Protein AF-A0A835H4R5-F1 (afdb_monomer_lite)

pLDDT: mean 79.05, std 13.82, range [34.12, 93.88]

Secondary structure (DSSP, 8-state):
-HHHHHHHHHTT-HHHHHHHHHHTTHHHHGGGS-HHHHHHHHHHHHHHHHHHHHTT-HHHHHHHHHHHHTTS-HHHHTTSS--GGGSSS--HHHHHHHHHTPPPGGG---HHHHHHHHHHHHHHHHHHHHHHHHH-TTPPPS-HHHHHHHHHHHH-SS-PPP-SHHHHHHHHHHHHHTT-HHHHHHHHHT-GGGGG-TTHHHHHHHHHHHHHHHHHHS-----

Structure (mmCIF, N/CA/C/O backbone):
data_AF-A0A835H4R5-F1
#
_entry.id   AF-A0A835H4R5-F1
#
loop_
_atom_site.group_PDB
_atom_site.id
_atom_site.type_symbol
_atom_site.label_atom_id
_atom_site.label_alt_id
_atom_site.label_comp_id
_atom_site.label_asym_id
_atom_site.label_entity_id
_atom_site.label_seq_id
_atom_site.pdbx_PDB_ins_code
_atom_site.Cartn_x
_atom_site.Cartn_y
_atom_site.Cartn_z
_atom_site.occupancy
_atom_site.B_iso_or_equiv
_atom_site.auth_seq_id
_atom_site.auth_comp_id
_atom_site.auth_asym_id
_atom_site.auth_atom_id
_atom_site.pdbx_PDB_model_num
ATOM 1 N N . MET A 1 1 ? 8.041 -7.991 -20.155 1.00 85.38 1 MET A N 1
ATOM 2 C CA . MET A 1 1 ? 7.308 -8.542 -18.995 1.00 85.38 1 MET A CA 1
ATOM 3 C C . MET A 1 1 ? 6.859 -7.449 -18.028 1.00 85.38 1 MET A C 1
ATOM 5 O O . MET A 1 1 ? 5.664 -7.234 -17.935 1.00 85.38 1 MET A O 1
ATOM 9 N N . LEU A 1 2 ? 7.766 -6.695 -17.386 1.00 87.69 2 LEU A N 1
ATOM 10 C CA . LEU A 1 2 ? 7.388 -5.637 -16.425 1.00 87.69 2 LEU A CA 1
ATOM 11 C C . LEU A 1 2 ? 6.418 -4.582 -16.984 1.00 87.69 2 LEU A C 1
ATOM 13 O O . LEU A 1 2 ? 5.461 -4.227 -16.311 1.00 87.69 2 LEU A O 1
ATOM 17 N N . PHE A 1 3 ? 6.594 -4.151 -18.237 1.00 89.38 3 PHE A N 1
ATOM 18 C CA . PHE A 1 3 ? 5.639 -3.249 -18.895 1.00 89.38 3 PHE A CA 1
ATOM 19 C C . PHE A 1 3 ? 4.228 -3.839 -19.032 1.00 89.38 3 PHE A C 1
ATOM 21 O O . PHE A 1 3 ? 3.256 -3.109 -18.884 1.00 89.38 3 PHE A O 1
ATOM 28 N N 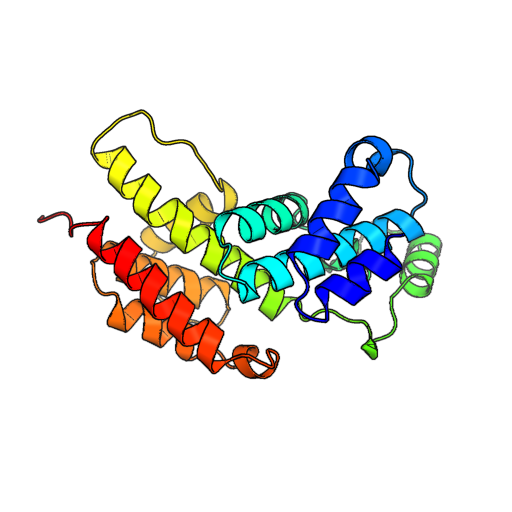. ALA A 1 4 ? 4.112 -5.147 -19.285 1.00 91.00 4 ALA A N 1
ATOM 29 C CA . ALA A 1 4 ? 2.814 -5.814 -19.374 1.00 91.00 4 ALA A CA 1
ATOM 30 C C . ALA A 1 4 ? 2.138 -5.853 -17.998 1.00 91.00 4 ALA A C 1
ATOM 32 O O . ALA A 1 4 ? 0.984 -5.464 -17.880 1.00 91.00 4 ALA A O 1
ATOM 33 N N . ILE A 1 5 ? 2.885 -6.214 -16.946 1.00 92.88 5 ILE A N 1
ATOM 34 C CA . ILE A 1 5 ? 2.388 -6.189 -15.560 1.00 92.88 5 ILE A CA 1
ATOM 35 C C . ILE A 1 5 ? 1.931 -4.773 -15.182 1.00 92.88 5 ILE A C 1
ATOM 37 O O . ILE A 1 5 ? 0.845 -4.597 -14.643 1.00 92.88 5 ILE A O 1
ATOM 41 N N . TYR A 1 6 ? 2.728 -3.753 -15.511 1.00 91.81 6 TYR A N 1
ATOM 42 C CA . TYR A 1 6 ? 2.384 -2.355 -15.253 1.00 91.81 6 TYR A CA 1
ATOM 43 C C . TYR A 1 6 ? 1.092 -1.934 -15.967 1.00 91.81 6 TYR A C 1
ATOM 45 O O . TYR A 1 6 ? 0.241 -1.284 -15.366 1.00 91.81 6 TYR A O 1
ATOM 53 N N . HIS A 1 7 ? 0.926 -2.332 -17.229 1.00 93.06 7 HIS A N 1
ATOM 54 C CA . HIS A 1 7 ? -0.270 -2.044 -18.015 1.00 93.06 7 HIS A CA 1
ATOM 55 C C . HIS A 1 7 ? -1.521 -2.719 -17.435 1.00 93.06 7 HIS A C 1
ATOM 57 O O . HIS A 1 7 ? -2.526 -2.048 -17.210 1.00 93.06 7 HIS A O 1
ATOM 63 N N . HIS A 1 8 ? -1.450 -4.014 -17.115 1.00 93.44 8 HIS A N 1
ATOM 64 C CA . HIS A 1 8 ? -2.558 -4.727 -16.472 1.00 93.44 8 HIS A CA 1
ATOM 65 C C . HIS A 1 8 ? -2.913 -4.112 -15.101 1.00 93.44 8 HIS A C 1
ATOM 67 O O . HIS A 1 8 ? -4.089 -3.953 -14.784 1.00 93.44 8 HIS A O 1
ATOM 73 N N . ALA A 1 9 ? -1.920 -3.648 -14.331 1.00 92.00 9 ALA A N 1
ATOM 74 C CA . ALA A 1 9 ? -2.140 -2.989 -13.041 1.00 92.00 9 ALA A CA 1
ATOM 75 C C . ALA A 1 9 ? -2.731 -1.565 -13.156 1.00 92.00 9 ALA A C 1
ATOM 77 O O . ALA A 1 9 ? -3.274 -1.032 -12.183 1.00 92.00 9 ALA A O 1
ATOM 78 N N . ILE A 1 10 ? -2.611 -0.907 -14.313 1.00 90.69 10 ILE A N 1
ATOM 79 C CA . ILE A 1 10 ? -3.315 0.356 -14.593 1.00 90.69 10 ILE A CA 1
ATOM 80 C C . ILE A 1 10 ? -4.785 0.093 -14.915 1.00 90.69 10 ILE A C 1
ATOM 82 O O . ILE A 1 10 ? -5.637 0.843 -14.450 1.00 90.69 10 ILE A O 1
ATOM 86 N N . ASN A 1 11 ? -5.076 -0.982 -15.644 1.00 91.38 11 ASN A N 1
ATOM 87 C CA . ASN A 1 11 ? -6.428 -1.332 -16.090 1.00 91.38 11 ASN A CA 1
ATOM 88 C C . ASN A 1 11 ? -7.260 -2.080 -15.033 1.00 91.38 11 ASN A C 1
ATOM 90 O O . ASN A 1 11 ? -8.260 -2.700 -15.373 1.00 91.38 11 ASN A O 1
ATOM 94 N N . ASP A 1 12 ? -6.850 -2.043 -13.763 1.00 90.06 12 ASP A N 1
ATOM 95 C CA . ASP A 1 12 ? -7.520 -2.720 -12.642 1.00 90.06 12 ASP A CA 1
ATOM 96 C C . ASP A 1 12 ? -7.568 -4.258 -12.731 1.00 90.06 12 ASP A C 1
ATOM 98 O O . ASP A 1 12 ? -8.278 -4.920 -11.974 1.00 90.06 12 ASP A O 1
ATOM 102 N N . GLU A 1 13 ? -6.731 -4.862 -13.577 1.00 92.56 13 GLU A N 1
ATOM 103 C CA . GLU A 1 13 ? -6.604 -6.315 -13.717 1.00 92.56 13 GLU A CA 1
ATOM 104 C C . GLU A 1 13 ? -5.567 -6.869 -12.725 1.00 92.56 13 GLU A C 1
ATOM 106 O O . GLU A 1 13 ? -4.474 -7.326 -13.088 1.00 92.56 13 GLU A O 1
ATOM 111 N N . PHE A 1 14 ? -5.910 -6.819 -11.433 1.00 92.81 14 PHE A N 1
ATOM 112 C CA . PHE A 1 14 ? -4.999 -7.218 -10.357 1.00 92.81 14 PHE A CA 1
ATOM 113 C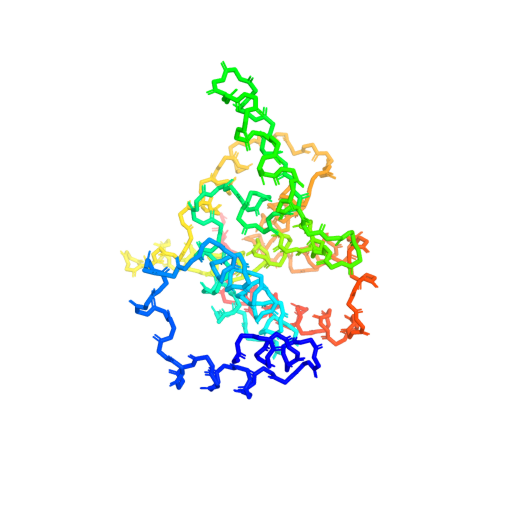 C . PHE A 1 14 ? -4.566 -8.689 -10.458 1.00 92.81 14 PHE A C 1
ATOM 115 O O . PHE A 1 14 ? -3.372 -8.978 -10.403 1.00 92.81 14 PHE A O 1
ATOM 122 N N . SER A 1 15 ? -5.512 -9.617 -10.642 1.00 93.56 15 SER A N 1
ATOM 123 C CA . SER A 1 15 ? -5.225 -11.060 -10.664 1.00 93.56 15 SER A CA 1
ATOM 124 C C . SER A 1 15 ? -4.238 -11.429 -11.771 1.00 93.56 15 SER A C 1
ATOM 126 O O . SER A 1 15 ? -3.244 -12.097 -11.508 1.00 93.56 15 SER A O 1
ATOM 128 N N . VAL A 1 16 ? -4.454 -10.908 -12.983 1.00 93.50 16 VAL A N 1
ATOM 129 C CA . VAL A 1 16 ? -3.563 -11.127 -14.133 1.00 93.50 16 VAL A CA 1
ATOM 130 C C . VAL A 1 16 ? -2.170 -10.570 -13.847 1.00 93.50 16 VAL A C 1
ATOM 132 O O . VAL A 1 16 ? -1.168 -11.254 -14.045 1.00 93.50 16 VAL A O 1
ATOM 135 N N . SER A 1 17 ? -2.099 -9.343 -13.327 1.00 92.69 17 SER A N 1
ATOM 136 C CA . SER A 1 17 ? -0.829 -8.693 -12.989 1.00 92.69 17 SER A CA 1
ATOM 137 C C . SER A 1 17 ? -0.038 -9.476 -11.941 1.00 92.69 17 SER A C 1
ATOM 139 O O . SER A 1 17 ? 1.171 -9.669 -12.089 1.00 92.69 17 SER A O 1
ATOM 141 N N . ARG A 1 18 ? -0.720 -9.951 -10.892 1.00 92.62 18 ARG A N 1
ATOM 142 C CA . ARG A 1 18 ? -0.130 -10.745 -9.811 1.00 92.62 18 ARG A CA 1
ATOM 143 C C . ARG A 1 18 ? 0.392 -12.079 -10.329 1.00 92.62 18 ARG A C 1
ATOM 145 O O . ARG A 1 18 ? 1.525 -12.444 -10.026 1.00 92.62 18 ARG A O 1
ATOM 152 N N . ASP A 1 19 ? -0.403 -12.787 -11.120 1.00 93.00 19 ASP A N 1
ATOM 153 C CA . ASP A 1 19 ? -0.035 -14.109 -11.616 1.00 93.00 19 ASP A CA 1
ATOM 154 C C . ASP A 1 19 ? 1.164 -14.007 -12.577 1.00 93.00 19 ASP A C 1
ATOM 156 O O . ASP A 1 19 ? 2.124 -14.769 -12.454 1.00 93.00 19 ASP A O 1
ATOM 160 N N . LEU A 1 20 ? 1.193 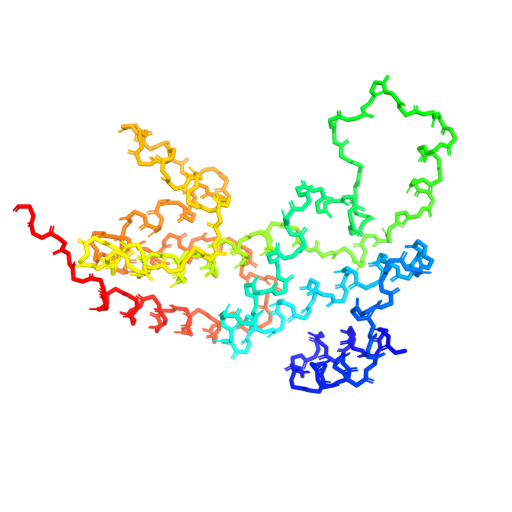-12.987 -13.444 1.00 92.00 20 LEU A N 1
ATOM 161 C CA . LEU A 1 20 ? 2.353 -12.678 -14.288 1.00 92.00 20 LEU A CA 1
ATOM 162 C C . LEU A 1 20 ? 3.608 -12.342 -13.468 1.00 92.00 20 LEU A C 1
ATOM 164 O O . LEU A 1 20 ? 4.708 -12.773 -13.825 1.00 92.00 20 LEU A O 1
ATOM 168 N N . LEU A 1 21 ? 3.467 -11.586 -12.373 1.00 89.31 21 LEU A N 1
ATOM 169 C CA . LEU A 1 21 ? 4.585 -11.286 -11.478 1.00 89.31 21 LEU A CA 1
ATOM 170 C C . LEU A 1 21 ? 5.137 -12.569 -10.840 1.00 89.31 21 LEU A C 1
ATOM 172 O O . LEU A 1 21 ? 6.349 -12.784 -10.875 1.00 89.31 21 LEU A O 1
ATOM 176 N N . LEU A 1 22 ? 4.267 -13.442 -10.328 1.00 89.38 22 LEU A N 1
ATOM 177 C CA . LEU A 1 22 ? 4.660 -14.707 -9.701 1.00 89.38 22 LEU A CA 1
ATOM 178 C C . LEU A 1 22 ? 5.336 -15.660 -10.696 1.00 89.38 22 LEU A C 1
ATOM 180 O O . LEU A 1 22 ? 6.405 -16.190 -10.401 1.00 89.38 22 LEU A O 1
ATOM 184 N N . MET A 1 23 ? 4.781 -15.812 -11.902 1.00 88.62 23 MET A N 1
ATOM 185 C CA . MET A 1 23 ? 5.360 -16.653 -12.962 1.00 88.62 23 MET A CA 1
ATOM 186 C C . MET A 1 23 ? 6.736 -16.168 -13.430 1.00 88.62 23 MET A C 1
ATOM 188 O O . MET A 1 23 ? 7.548 -16.947 -13.925 1.00 88.62 23 MET A O 1
ATOM 192 N N . SER A 1 24 ? 7.010 -14.869 -13.305 1.00 85.31 24 SER A N 1
ATOM 193 C CA . SER A 1 24 ? 8.253 -14.276 -13.799 1.00 85.31 24 SER A CA 1
ATOM 194 C C . SER A 1 24 ? 9.474 -14.536 -12.905 1.00 85.31 24 SER A C 1
ATOM 196 O O . SER A 1 24 ? 10.603 -14.338 -13.364 1.00 85.31 24 SER A O 1
ATOM 198 N N . HIS A 1 25 ? 9.271 -14.961 -11.648 1.00 83.38 25 HIS A N 1
ATOM 199 C CA . HIS A 1 25 ? 10.326 -15.134 -10.635 1.00 83.38 25 HIS A CA 1
ATOM 200 C C . HIS A 1 25 ? 11.265 -13.918 -10.525 1.00 83.38 25 HIS A C 1
ATOM 202 O O . HIS A 1 25 ? 12.469 -14.044 -10.288 1.00 83.38 25 HIS A O 1
ATOM 208 N N . LEU A 1 26 ? 10.730 -12.713 -10.757 1.00 78.50 26 LEU A N 1
ATOM 209 C CA . LEU A 1 26 ? 11.540 -11.496 -10.781 1.00 78.50 26 LEU A CA 1
ATOM 210 C C . LEU A 1 26 ? 12.003 -11.082 -9.385 1.00 78.50 26 LEU A C 1
ATOM 212 O O . LEU A 1 26 ? 13.083 -10.507 -9.292 1.00 78.50 26 LEU A O 1
ATOM 216 N N . GLN A 1 27 ? 11.253 -11.430 -8.331 1.00 76.19 27 GLN A N 1
ATOM 217 C CA . GLN A 1 27 ? 11.595 -11.146 -6.929 1.00 76.19 27 GLN A CA 1
ATOM 218 C C . GLN A 1 27 ? 12.958 -11.738 -6.524 1.00 76.19 27 GLN A C 1
ATOM 220 O O . GLN A 1 27 ? 13.769 -11.042 -5.917 1.00 76.19 27 GLN A O 1
ATOM 225 N N . ASP A 1 28 ? 13.275 -12.957 -6.968 1.00 75.00 28 ASP A N 1
ATOM 226 C CA . ASP A 1 28 ? 14.553 -13.619 -6.656 1.00 75.00 28 ASP A CA 1
ATOM 227 C C . ASP A 1 28 ? 15.742 -13.010 -7.415 1.00 75.00 28 ASP A C 1
ATOM 229 O O . ASP A 1 28 ? 16.900 -13.154 -7.025 1.00 75.00 28 ASP A O 1
ATOM 233 N N . LYS A 1 29 ? 15.467 -12.312 -8.522 1.00 76.38 29 LYS A N 1
ATOM 234 C CA . LYS A 1 29 ? 16.489 -11.775 -9.429 1.00 76.38 29 LYS A CA 1
ATOM 235 C C . LYS A 1 29 ? 16.732 -10.279 -9.251 1.00 76.38 29 LYS A C 1
ATOM 237 O O . LYS A 1 29 ? 17.699 -9.779 -9.822 1.00 76.38 29 LYS A O 1
ATOM 242 N N . VAL A 1 30 ? 15.920 -9.568 -8.453 1.00 74.38 30 VAL A N 1
ATOM 243 C CA . VAL A 1 30 ? 15.937 -8.091 -8.343 1.00 74.38 30 VAL A CA 1
ATOM 244 C C . VAL A 1 30 ? 17.329 -7.541 -8.048 1.00 74.38 30 VAL A C 1
ATOM 246 O O . VAL A 1 30 ? 17.727 -6.539 -8.642 1.00 74.38 30 VAL A O 1
ATOM 249 N N . GLN A 1 31 ? 18.106 -8.199 -7.184 1.00 75.69 31 GLN A N 1
ATOM 250 C CA . GLN A 1 31 ? 19.437 -7.723 -6.791 1.00 75.69 31 GLN A CA 1
ATOM 251 C C . GLN A 1 31 ? 20.417 -7.648 -7.971 1.00 75.69 31 GLN A C 1
ATOM 253 O O . GLN A 1 31 ? 21.220 -6.712 -8.040 1.00 75.69 31 GLN A O 1
ATOM 258 N N . HIS A 1 32 ? 20.295 -8.563 -8.935 1.00 79.19 32 HIS A N 1
ATOM 259 C CA . HIS A 1 32 ? 21.178 -8.675 -10.097 1.00 79.19 32 HIS A CA 1
ATOM 260 C C . HIS A 1 32 ? 20.679 -7.914 -11.332 1.00 79.19 32 HIS A C 1
ATOM 262 O O . HIS A 1 32 ? 21.358 -7.912 -12.354 1.00 79.19 32 HIS A O 1
ATOM 268 N N . LEU A 1 33 ? 19.514 -7.261 -11.259 1.00 80.50 33 LEU A N 1
ATOM 269 C CA . LEU A 1 33 ? 18.974 -6.488 -12.378 1.00 80.50 33 LEU A CA 1
ATOM 270 C C . LEU A 1 33 ? 19.728 -5.167 -12.588 1.00 80.50 33 LEU A C 1
ATOM 272 O O . LEU A 1 33 ? 20.211 -4.534 -11.638 1.00 80.50 33 LEU A O 1
ATOM 276 N N . ASP A 1 34 ? 19.739 -4.717 -13.842 1.00 84.06 34 ASP A N 1
ATOM 277 C CA . ASP A 1 34 ? 20.222 -3.394 -14.232 1.00 84.06 34 ASP A CA 1
ATOM 278 C C . ASP A 1 34 ? 19.443 -2.278 -13.523 1.00 84.06 34 ASP A C 1
ATOM 280 O O . ASP A 1 34 ? 18.271 -2.431 -13.165 1.00 84.06 34 ASP A O 1
ATOM 284 N N . ALA A 1 35 ? 20.079 -1.116 -13.354 1.00 80.69 35 ALA A N 1
ATOM 285 C CA . ALA A 1 35 ? 19.493 0.020 -12.641 1.00 80.69 35 ALA A CA 1
ATOM 286 C C . ALA A 1 35 ? 18.147 0.480 -13.238 1.00 80.69 35 ALA A C 1
ATOM 288 O O . ALA A 1 35 ? 17.195 0.716 -12.498 1.00 80.69 35 ALA A O 1
ATOM 289 N N . SER A 1 36 ? 18.038 0.549 -14.567 1.00 80.88 36 SER A N 1
ATOM 290 C CA . SER A 1 36 ? 16.796 0.905 -15.270 1.00 80.88 36 SER A CA 1
ATOM 291 C C . SER A 1 36 ? 15.673 -0.106 -15.014 1.00 80.88 36 SER A C 1
ATOM 293 O O . SER A 1 36 ? 14.530 0.273 -14.754 1.00 80.88 36 SER A O 1
ATOM 295 N N . THR A 1 37 ? 16.001 -1.397 -15.015 1.00 84.69 37 THR A N 1
ATOM 296 C CA . THR A 1 37 ? 15.046 -2.480 -14.754 1.00 84.69 37 THR A CA 1
ATOM 297 C C . THR A 1 37 ? 14.591 -2.488 -13.294 1.00 84.69 37 THR A C 1
ATOM 299 O O . THR A 1 37 ? 13.410 -2.711 -13.036 1.00 84.69 37 THR A O 1
ATOM 302 N N . LYS A 1 38 ? 15.477 -2.168 -12.340 1.00 85.25 38 LYS A N 1
ATOM 303 C CA . LYS A 1 38 ? 15.119 -1.979 -10.921 1.00 85.25 38 LYS A CA 1
ATOM 304 C C . LYS A 1 38 ? 14.123 -0.836 -10.730 1.00 85.25 38 LYS A C 1
ATOM 306 O O . LYS A 1 38 ?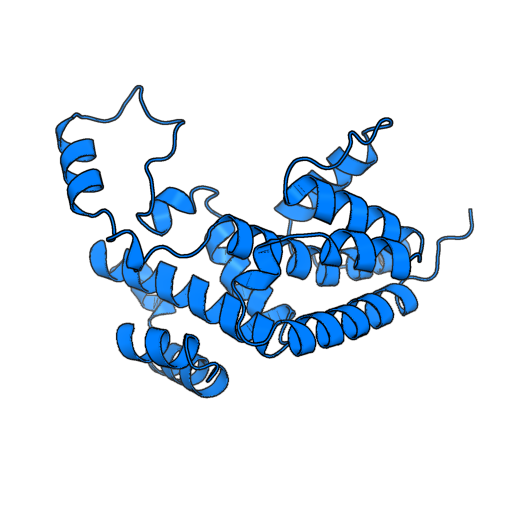 13.142 -0.998 -10.011 1.00 85.25 38 LYS A O 1
ATOM 311 N N . ILE A 1 39 ? 14.325 0.289 -11.418 1.00 85.56 39 ILE A N 1
ATOM 312 C CA . ILE A 1 39 ? 13.386 1.422 -11.380 1.00 85.56 39 ILE A CA 1
ATOM 313 C C . ILE A 1 39 ? 12.021 0.996 -11.926 1.00 85.56 39 ILE A C 1
ATOM 315 O O . ILE A 1 39 ? 10.991 1.246 -11.299 1.00 85.56 39 ILE A O 1
ATOM 319 N N . LEU A 1 40 ? 11.998 0.311 -13.073 1.00 87.00 40 LEU A N 1
ATOM 320 C CA . LEU A 1 40 ? 10.754 -0.186 -13.658 1.00 87.00 40 LEU A CA 1
ATOM 321 C C . LEU A 1 40 ? 10.053 -1.196 -12.739 1.00 87.00 40 LEU A C 1
ATOM 323 O O . LEU A 1 40 ? 8.830 -1.150 -12.607 1.00 87.00 40 LEU A O 1
ATOM 327 N N . PHE A 1 41 ? 10.811 -2.070 -12.076 1.00 89.31 41 PHE A N 1
ATOM 328 C CA . PHE A 1 41 ? 10.294 -3.011 -11.087 1.00 89.31 41 PHE A CA 1
ATOM 329 C C . PHE A 1 41 ? 9.639 -2.273 -9.916 1.00 89.31 41 PHE A C 1
ATOM 331 O O . PHE A 1 41 ? 8.457 -2.484 -9.668 1.00 89.31 41 PHE A O 1
ATOM 338 N N . ASN A 1 42 ? 10.336 -1.326 -9.280 1.00 90.19 42 ASN A N 1
ATOM 339 C CA . ASN A 1 42 ? 9.793 -0.536 -8.166 1.00 90.19 42 ASN A CA 1
ATOM 340 C C . ASN A 1 42 ? 8.503 0.198 -8.552 1.00 90.19 42 ASN A C 1
ATOM 342 O O . ASN A 1 42 ? 7.526 0.205 -7.805 1.00 90.19 42 ASN A O 1
ATOM 346 N N . ARG A 1 43 ? 8.470 0.781 -9.755 1.00 89.69 43 ARG A N 1
ATOM 347 C CA . ARG A 1 43 ? 7.277 1.449 -10.293 1.00 89.69 43 ARG A CA 1
ATOM 348 C C . ARG A 1 43 ? 6.126 0.475 -10.544 1.00 89.69 43 ARG A C 1
ATOM 350 O O . ARG A 1 43 ? 4.974 0.820 -10.296 1.00 89.69 43 ARG A O 1
ATOM 357 N N . THR A 1 44 ? 6.436 -0.733 -11.006 1.00 91.69 44 THR A N 1
ATOM 358 C CA . THR A 1 44 ? 5.458 -1.815 -11.186 1.00 91.69 44 THR A CA 1
ATOM 359 C C . THR A 1 44 ? 4.890 -2.272 -9.849 1.00 91.69 44 THR A C 1
ATOM 361 O O . THR A 1 44 ? 3.676 -2.390 -9.729 1.00 91.69 44 THR A O 1
ATOM 364 N N . MET A 1 45 ? 5.729 -2.424 -8.825 1.00 91.81 45 MET A N 1
ATOM 365 C CA . MET A 1 45 ? 5.297 -2.771 -7.468 1.00 91.81 45 MET A CA 1
ATOM 366 C C . MET A 1 45 ? 4.401 -1.688 -6.856 1.00 91.81 45 MET A C 1
ATOM 368 O O . MET A 1 45 ? 3.368 -2.008 -6.272 1.00 91.81 45 MET A O 1
ATOM 372 N N . ALA A 1 46 ? 4.740 -0.407 -7.045 1.00 92.50 46 ALA A N 1
ATOM 373 C CA . ALA A 1 46 ? 3.913 0.705 -6.577 1.00 92.50 46 ALA A CA 1
ATOM 374 C C . ALA A 1 46 ? 2.525 0.681 -7.237 1.00 92.50 46 ALA A C 1
ATOM 376 O O . ALA A 1 46 ? 1.505 0.781 -6.556 1.00 92.50 46 ALA A O 1
ATOM 377 N N . GLN A 1 47 ? 2.478 0.483 -8.558 1.00 92.44 47 GLN A N 1
ATOM 378 C CA . GLN A 1 47 ? 1.222 0.417 -9.301 1.00 92.44 47 GLN A CA 1
ATOM 379 C C . GLN A 1 47 ? 0.390 -0.817 -8.935 1.00 92.44 47 GLN A C 1
ATOM 381 O O . GLN A 1 47 ? -0.829 -0.714 -8.805 1.00 92.44 47 GLN A O 1
ATOM 386 N N . LEU A 1 48 ? 1.036 -1.966 -8.727 1.00 93.25 48 LEU A N 1
ATOM 387 C CA . LEU A 1 48 ? 0.377 -3.196 -8.299 1.00 93.25 48 LEU A CA 1
ATOM 388 C C . LEU A 1 48 ? -0.216 -3.050 -6.891 1.00 93.25 48 LEU A C 1
ATOM 390 O O . LEU A 1 48 ? -1.345 -3.476 -6.668 1.00 93.25 48 LEU A O 1
ATOM 394 N N . GLY A 1 49 ? 0.488 -2.377 -5.974 1.00 93.62 49 GLY A N 1
ATOM 395 C CA . GLY A 1 49 ? -0.034 -2.032 -4.649 1.00 93.62 49 GLY A CA 1
ATOM 396 C C . GLY A 1 49 ? -1.269 -1.128 -4.719 1.00 93.62 49 GLY A C 1
ATOM 397 O O . GLY A 1 49 ? -2.266 -1.392 -4.048 1.00 93.62 49 GLY A O 1
ATOM 398 N N . LEU A 1 50 ? -1.256 -0.111 -5.590 1.00 92.06 50 LEU A N 1
ATOM 399 C CA . LEU A 1 50 ? -2.433 0.730 -5.839 1.00 92.06 50 LEU A CA 1
ATOM 400 C C . LEU A 1 50 ? -3.591 -0.066 -6.464 1.00 92.06 50 LEU A C 1
ATOM 402 O O . LEU A 1 50 ? -4.744 0.149 -6.103 1.00 92.06 50 LEU A O 1
ATOM 406 N N . CYS A 1 51 ? -3.299 -0.989 -7.381 1.00 93.31 51 CYS A N 1
ATOM 407 C CA . CYS A 1 51 ? -4.295 -1.866 -7.997 1.00 93.31 51 CYS A CA 1
ATOM 408 C C . CYS A 1 51 ? -4.935 -2.812 -6.968 1.00 93.31 51 CYS A C 1
ATOM 410 O O . CYS A 1 51 ? -6.157 -2.923 -6.917 1.00 93.31 51 CYS A O 1
ATOM 412 N N . ALA A 1 52 ? -4.126 -3.439 -6.108 1.00 93.88 52 ALA A N 1
ATOM 413 C CA . ALA A 1 52 ? -4.595 -4.287 -5.013 1.00 93.88 52 ALA A CA 1
ATOM 414 C C . ALA A 1 52 ? -5.511 -3.512 -4.056 1.00 93.88 52 ALA A C 1
ATOM 416 O O . ALA A 1 52 ? -6.558 -4.011 -3.643 1.00 93.88 52 ALA A O 1
ATOM 417 N N . PHE A 1 53 ? -5.150 -2.262 -3.750 1.00 92.88 53 PHE A N 1
ATOM 418 C CA . PHE A 1 53 ? -5.962 -1.385 -2.915 1.00 92.88 53 PHE A CA 1
ATOM 419 C C . PHE A 1 53 ? -7.318 -1.066 -3.555 1.00 92.88 53 PHE A C 1
ATOM 421 O O . PHE A 1 53 ? -8.343 -1.163 -2.884 1.00 92.88 53 PHE A O 1
ATOM 428 N N . ARG A 1 54 ? -7.350 -0.752 -4.858 1.00 91.00 54 ARG A N 1
ATOM 429 C CA . ARG A 1 54 ? -8.608 -0.521 -5.594 1.00 91.00 54 ARG A CA 1
ATOM 430 C C . ARG A 1 54 ? -9.489 -1.772 -5.661 1.00 91.00 54 ARG A C 1
ATOM 432 O O . ARG A 1 54 ? -10.705 -1.642 -5.620 1.00 91.00 54 ARG A O 1
ATOM 439 N N . ALA A 1 55 ? -8.888 -2.961 -5.685 1.00 91.38 55 ALA A N 1
ATOM 440 C CA . ALA A 1 55 ? -9.594 -4.241 -5.603 1.00 91.38 55 ALA A CA 1
ATOM 441 C C . ALA A 1 55 ? -10.066 -4.611 -4.176 1.00 91.38 55 ALA A C 1
ATOM 443 O O . ALA A 1 55 ? -10.696 -5.650 -3.991 1.00 91.38 55 ALA A O 1
ATOM 444 N N . GLY A 1 56 ? -9.756 -3.800 -3.155 1.00 90.38 56 GLY A N 1
ATOM 445 C CA . GLY A 1 56 ? -10.129 -4.057 -1.758 1.00 90.38 56 GLY A CA 1
ATOM 446 C C . GLY A 1 56 ? -9.233 -5.057 -1.018 1.00 90.38 56 GLY A C 1
ATOM 447 O O . GLY A 1 56 ? -9.532 -5.441 0.114 1.00 90.38 56 GLY A O 1
ATOM 448 N N . LEU A 1 57 ? -8.109 -5.465 -1.615 1.00 93.25 57 LEU A N 1
ATOM 449 C CA . LEU A 1 57 ? -7.147 -6.402 -1.031 1.00 93.25 57 LEU A CA 1
ATOM 450 C C . LEU A 1 57 ? -6.112 -5.656 -0.175 1.00 93.25 57 LEU A C 1
ATOM 452 O O . LEU A 1 57 ? -4.947 -5.509 -0.546 1.00 93.25 57 LEU A O 1
ATOM 456 N N . ILE A 1 58 ? -6.543 -5.183 0.997 1.00 92.69 58 ILE A N 1
ATOM 457 C CA . ILE A 1 58 ? -5.740 -4.324 1.890 1.00 92.69 58 ILE A CA 1
ATOM 458 C C . ILE A 1 58 ? -4.435 -4.995 2.352 1.00 92.69 58 ILE A C 1
ATOM 460 O O . ILE A 1 58 ? -3.385 -4.354 2.387 1.00 92.69 58 ILE A O 1
ATOM 464 N N . ALA A 1 59 ? -4.479 -6.289 2.682 1.00 90.81 59 ALA A N 1
ATOM 465 C CA . ALA A 1 59 ? -3.306 -7.028 3.150 1.00 90.81 59 ALA A CA 1
ATOM 466 C C . ALA A 1 59 ? -2.229 -7.168 2.060 1.00 90.81 59 ALA A C 1
ATOM 468 O O . ALA A 1 59 ? -1.046 -6.944 2.322 1.00 90.81 59 ALA A O 1
ATOM 469 N N . GLU A 1 60 ? -2.641 -7.486 0.829 1.00 91.94 60 GLU A N 1
ATOM 470 C CA . GLU A 1 60 ? -1.730 -7.612 -0.314 1.00 91.94 60 GLU A CA 1
ATOM 471 C C . GLU A 1 60 ? -1.162 -6.243 -0.707 1.00 91.94 60 GLU A C 1
ATOM 473 O O . GLU A 1 60 ? 0.051 -6.101 -0.872 1.00 91.94 60 GLU A O 1
ATOM 478 N N . ALA A 1 61 ? -2.011 -5.209 -0.747 1.00 93.00 61 ALA A N 1
ATOM 479 C CA . ALA A 1 61 ? -1.589 -3.832 -0.992 1.00 93.00 61 ALA A CA 1
ATOM 480 C C . ALA A 1 61 ? -0.523 -3.375 0.015 1.00 93.00 61 ALA A C 1
ATOM 482 O O . ALA A 1 61 ? 0.523 -2.855 -0.380 1.00 93.00 61 ALA A O 1
ATOM 483 N N . HIS A 1 62 ? -0.742 -3.620 1.313 1.00 91.44 62 HIS A N 1
ATOM 484 C CA . HIS A 1 62 ? 0.242 -3.297 2.343 1.00 91.44 62 HIS A CA 1
ATOM 485 C C . HIS A 1 62 ? 1.559 -4.050 2.133 1.00 91.44 62 HIS A C 1
ATOM 487 O O . HIS A 1 62 ? 2.619 -3.451 2.289 1.00 91.44 62 HIS A O 1
ATOM 493 N N . SER A 1 63 ? 1.514 -5.336 1.769 1.00 90.12 63 SER A N 1
ATOM 494 C CA . SER A 1 63 ? 2.721 -6.143 1.550 1.00 90.12 63 SER A CA 1
ATOM 495 C C . SER A 1 63 ? 3.612 -5.554 0.455 1.00 90.12 63 SER A C 1
ATOM 497 O O . SER A 1 63 ? 4.811 -5.393 0.670 1.00 90.12 63 SER A O 1
ATOM 499 N N . TYR A 1 64 ? 3.032 -5.180 -0.690 1.00 90.75 64 TYR A N 1
ATOM 500 C CA . TYR A 1 64 ? 3.788 -4.584 -1.796 1.00 90.75 64 TYR A CA 1
ATOM 501 C C . TYR A 1 64 ? 4.346 -3.201 -1.450 1.00 90.75 64 TYR A C 1
ATOM 503 O O . TYR A 1 64 ? 5.490 -2.886 -1.775 1.00 90.75 64 TYR A O 1
ATOM 511 N N . LEU A 1 65 ? 3.552 -2.367 -0.774 1.00 89.81 65 LEU A N 1
ATOM 512 C CA . LEU A 1 65 ? 3.968 -1.008 -0.426 1.00 89.81 65 LEU A CA 1
ATOM 513 C C . LEU A 1 65 ? 4.970 -0.983 0.736 1.00 89.81 65 LEU A C 1
ATOM 515 O O . LEU A 1 65 ? 5.880 -0.160 0.734 1.00 89.81 65 LEU A O 1
ATOM 519 N N . SER A 1 66 ? 4.857 -1.888 1.709 1.00 87.31 66 SER A N 1
ATOM 520 C CA . SER A 1 66 ? 5.763 -1.929 2.862 1.00 87.31 66 SER A CA 1
ATOM 521 C C . SER A 1 66 ? 7.203 -2.232 2.459 1.00 87.31 66 SER A C 1
ATOM 523 O O . SER A 1 66 ? 8.116 -1.731 3.109 1.00 87.31 66 SER A O 1
ATOM 525 N N . GLU A 1 67 ? 7.420 -3.026 1.410 1.00 84.75 67 GLU A N 1
ATOM 526 C CA . GLU A 1 67 ? 8.762 -3.292 0.884 1.00 84.75 67 GLU A CA 1
ATOM 527 C C . GLU A 1 67 ? 9.373 -2.024 0.268 1.00 84.75 67 GLU A C 1
ATOM 529 O O . GLU A 1 67 ? 10.532 -1.700 0.519 1.00 84.75 67 GLU A O 1
ATOM 534 N N . LEU A 1 68 ? 8.565 -1.241 -0.455 1.00 85.12 68 LEU A N 1
ATOM 535 C CA . LEU A 1 68 ? 8.995 0.016 -1.074 1.00 85.12 68 LEU A CA 1
ATOM 536 C C . LEU A 1 68 ? 9.300 1.118 -0.049 1.00 85.12 68 LEU A C 1
ATOM 538 O O . LEU A 1 68 ? 10.241 1.889 -0.233 1.00 85.12 68 LEU A O 1
ATOM 542 N N . TYR A 1 69 ? 8.514 1.203 1.026 1.00 83.62 69 TYR A N 1
ATOM 543 C CA . TYR A 1 69 ? 8.707 2.198 2.087 1.00 83.62 69 TYR A CA 1
ATOM 544 C C . TYR A 1 69 ? 9.748 1.783 3.139 1.00 83.62 69 TYR A C 1
ATOM 546 O O . TYR A 1 69 ? 10.146 2.621 3.949 1.00 83.62 69 TYR A O 1
ATOM 554 N N . ALA A 1 70 ? 10.241 0.538 3.122 1.00 79.19 70 ALA A N 1
ATOM 555 C CA . ALA A 1 70 ? 11.237 0.057 4.084 1.00 79.19 70 ALA A CA 1
ATOM 556 C C . ALA A 1 70 ? 12.570 0.829 4.016 1.00 79.19 70 ALA A C 1
ATOM 558 O O . ALA A 1 70 ? 13.193 1.060 5.049 1.00 79.19 70 ALA A O 1
ATOM 559 N N . ASP A 1 71 ? 12.984 1.254 2.819 1.00 70.94 71 ASP A N 1
ATOM 560 C CA . ASP A 1 71 ? 14.245 1.975 2.579 1.00 70.94 71 ASP A CA 1
ATOM 561 C C . ASP A 1 71 ? 14.140 3.493 2.850 1.00 70.94 71 ASP A C 1
ATOM 563 O O . ASP A 1 71 ? 15.134 4.214 2.839 1.00 70.94 71 ASP A O 1
ATOM 567 N N . GLY A 1 72 ? 12.931 4.024 3.076 1.00 66.06 72 GLY A N 1
ATOM 568 C CA . GLY A 1 72 ? 12.703 5.446 3.381 1.00 66.06 72 GLY A CA 1
ATOM 569 C C . GLY A 1 72 ? 13.007 6.431 2.239 1.00 66.06 72 GLY A C 1
ATOM 570 O O . GLY A 1 72 ? 12.816 7.635 2.403 1.00 66.06 72 GLY A O 1
ATOM 571 N N . SER A 1 73 ? 13.443 5.954 1.065 1.00 71.56 73 SER A N 1
ATOM 572 C CA . SER A 1 73 ? 13.896 6.784 -0.061 1.00 71.56 73 SER A CA 1
ATOM 573 C C . SER A 1 73 ? 13.012 6.672 -1.321 1.00 71.56 73 SER A C 1
ATOM 575 O O . SER A 1 73 ? 13.491 6.734 -2.453 1.00 71.56 73 SER A O 1
ATOM 577 N N . ILE A 1 74 ? 11.685 6.576 -1.150 1.00 77.19 74 ILE A N 1
ATOM 578 C CA . ILE A 1 74 ? 10.709 6.321 -2.234 1.00 77.19 74 ILE A CA 1
ATOM 579 C C . ILE A 1 74 ? 10.853 7.258 -3.455 1.00 77.19 74 ILE A C 1
ATOM 581 O O . ILE A 1 74 ? 10.788 6.804 -4.598 1.00 77.19 74 ILE A O 1
ATOM 585 N N . LYS A 1 75 ? 11.146 8.552 -3.236 1.00 73.56 75 LYS A N 1
ATOM 586 C CA . LYS A 1 75 ? 11.393 9.548 -4.305 1.00 73.56 75 LYS A CA 1
ATOM 587 C C . LYS A 1 75 ? 12.552 9.144 -5.223 1.00 73.56 75 LYS A C 1
ATOM 589 O O . LYS A 1 75 ? 12.455 9.279 -6.445 1.00 73.56 75 LYS A O 1
ATOM 594 N N . LYS A 1 76 ? 13.623 8.615 -4.623 1.00 71.81 76 LYS A N 1
ATOM 595 C CA . LYS A 1 76 ? 14.821 8.128 -5.310 1.00 71.81 76 LYS A CA 1
ATOM 596 C C . LYS A 1 76 ? 14.550 6.787 -5.991 1.00 71.81 76 LYS A C 1
ATOM 598 O O . LYS A 1 76 ? 14.929 6.617 -7.144 1.00 71.81 76 LYS A O 1
ATOM 603 N N . LEU A 1 77 ? 13.848 5.872 -5.316 1.00 74.38 77 LEU A N 1
ATOM 604 C CA . LEU A 1 77 ? 13.514 4.541 -5.843 1.00 74.38 77 LEU A CA 1
ATOM 605 C C . LEU A 1 77 ? 12.615 4.575 -7.085 1.00 74.38 77 LEU A C 1
ATOM 607 O O . LEU A 1 77 ? 12.702 3.674 -7.920 1.00 74.38 77 LEU A O 1
ATOM 611 N N . LEU A 1 78 ? 11.767 5.601 -7.211 1.00 74.62 78 LEU A N 1
ATOM 612 C CA . LEU A 1 78 ? 10.883 5.803 -8.363 1.00 74.62 78 LEU A CA 1
ATOM 613 C C . LEU A 1 78 ? 11.461 6.755 -9.425 1.00 74.62 78 LEU A C 1
ATOM 615 O O . LEU A 1 78 ? 10.815 6.959 -10.457 1.00 74.62 78 LEU A O 1
ATOM 619 N N . CYS A 1 79 ? 12.649 7.324 -9.181 1.00 71.19 79 CYS A N 1
ATOM 620 C CA . CYS A 1 79 ? 13.302 8.338 -10.019 1.00 71.19 79 CYS A CA 1
ATOM 621 C C . CYS A 1 79 ? 12.396 9.535 -10.364 1.00 71.19 79 CYS A C 1
ATOM 623 O O . CYS A 1 79 ? 12.386 10.011 -11.500 1.00 71.19 79 CYS A O 1
ATOM 625 N N . GLN A 1 80 ? 11.631 10.016 -9.378 1.00 74.62 80 GLN A N 1
ATOM 626 C CA . GLN A 1 80 ? 10.732 11.179 -9.509 1.00 74.62 80 GLN A CA 1
ATOM 627 C C . GLN A 1 80 ? 11.234 12.412 -8.748 1.00 74.62 80 GLN A C 1
ATOM 629 O O . GLN A 1 80 ? 10.574 13.444 -8.711 1.00 74.62 80 GLN A O 1
ATOM 634 N N . GLY A 1 81 ? 12.414 12.318 -8.139 1.00 60.09 81 GLY A N 1
ATOM 635 C CA . GLY A 1 81 ? 13.070 13.438 -7.484 1.00 60.09 81 GLY A CA 1
ATOM 636 C C . GLY A 1 81 ? 14.394 13.022 -6.863 1.00 60.09 81 GLY A C 1
ATOM 637 O O . GLY A 1 81 ? 14.700 11.835 -6.733 1.00 60.09 81 GLY A O 1
ATOM 638 N N . VAL A 1 82 ? 15.183 14.015 -6.473 1.00 55.22 82 VAL A N 1
ATOM 639 C CA . VAL A 1 82 ? 16.394 13.813 -5.677 1.00 55.22 82 VAL A CA 1
ATOM 640 C C . VAL A 1 82 ? 15.997 13.951 -4.206 1.00 55.22 82 VAL A C 1
ATOM 642 O O . VAL A 1 82 ? 15.226 14.838 -3.856 1.00 55.22 82 VAL A O 1
ATOM 645 N N . SER A 1 83 ? 16.457 13.052 -3.336 1.00 49.66 83 SER A N 1
ATOM 646 C CA . SER A 1 83 ? 16.263 13.204 -1.889 1.00 49.66 83 SER A CA 1
ATOM 647 C C . SER A 1 83 ? 17.004 14.455 -1.391 1.00 49.66 83 SER A C 1
ATOM 649 O O . SER A 1 83 ? 18.223 14.525 -1.550 1.00 49.66 83 SER A O 1
ATOM 651 N N . ASP A 1 84 ? 16.294 15.392 -0.753 1.00 47.41 84 ASP A N 1
ATOM 652 C CA . ASP A 1 84 ? 16.840 16.678 -0.270 1.00 47.41 84 ASP A CA 1
ATOM 653 C C . ASP A 1 84 ? 18.001 16.525 0.734 1.00 47.41 84 ASP A C 1
ATOM 655 O O . ASP A 1 84 ? 18.868 17.389 0.841 1.00 47.41 84 ASP A O 1
ATOM 659 N N . CYS A 1 85 ? 18.087 15.399 1.448 1.00 43.34 85 CYS A N 1
ATOM 660 C CA . CYS A 1 85 ? 19.068 15.205 2.523 1.00 43.34 85 CYS A CA 1
ATOM 661 C C . CYS A 1 85 ? 20.510 14.891 2.064 1.00 43.34 85 CYS A C 1
ATOM 663 O O . CYS A 1 85 ? 21.360 14.622 2.907 1.00 43.34 85 CYS A O 1
ATOM 665 N N . SER A 1 86 ? 20.822 14.885 0.762 1.00 41.75 86 SER A N 1
ATOM 666 C CA . SER A 1 86 ? 22.123 14.406 0.249 1.00 41.75 86 SER A CA 1
ATOM 667 C C . SER A 1 86 ? 22.818 15.392 -0.698 1.00 41.75 86 SER A C 1
ATOM 669 O O . SER A 1 86 ? 23.456 14.987 -1.664 1.00 41.75 86 SER A O 1
ATOM 671 N N . CYS A 1 87 ? 22.711 16.693 -0.425 1.00 39.56 87 CYS A N 1
ATOM 672 C CA . CYS A 1 87 ? 23.382 17.731 -1.220 1.00 39.56 87 CYS A CA 1
ATOM 673 C C . CYS A 1 87 ? 24.893 17.862 -0.904 1.00 39.56 87 CYS A C 1
ATOM 675 O O . CYS A 1 87 ? 25.649 18.427 -1.682 1.00 39.56 87 CYS A O 1
ATOM 677 N N . HIS A 1 88 ? 25.378 17.316 0.221 1.00 46.47 88 HIS A N 1
ATOM 678 C CA . HIS A 1 88 ? 26.738 17.616 0.698 1.00 46.47 88 HIS A CA 1
ATOM 679 C C . HIS A 1 88 ? 27.848 16.644 0.240 1.00 46.47 88 HIS A C 1
ATOM 681 O O . HIS A 1 88 ? 29.023 16.957 0.423 1.00 46.47 88 HIS A O 1
ATOM 687 N N . TYR A 1 89 ? 27.507 15.488 -0.355 1.00 41.25 89 TYR A N 1
ATOM 688 C CA . TYR A 1 89 ? 28.475 14.417 -0.682 1.00 41.25 89 TYR A CA 1
ATOM 689 C C . TYR A 1 89 ? 28.304 13.771 -2.071 1.00 41.25 89 TYR A C 1
ATOM 691 O O . TYR A 1 89 ? 28.959 12.768 -2.361 1.00 41.25 89 TYR A O 1
ATOM 699 N N . LYS A 1 90 ? 27.449 14.301 -2.954 1.00 50.25 90 LYS A N 1
ATOM 700 C CA . LYS A 1 90 ? 27.292 13.743 -4.307 1.00 50.25 90 LYS A CA 1
ATOM 701 C C . LYS A 1 90 ? 28.264 14.400 -5.281 1.00 50.25 90 LYS A C 1
ATOM 703 O O . LYS A 1 90 ? 28.345 15.616 -5.390 1.00 50.25 90 LYS A O 1
ATOM 708 N N . THR A 1 91 ? 29.028 13.589 -6.012 1.00 51.88 91 THR A N 1
ATOM 709 C CA . THR A 1 91 ? 29.868 14.095 -7.105 1.00 51.88 91 THR A CA 1
ATOM 710 C C . THR A 1 91 ? 28.975 14.590 -8.244 1.00 51.88 91 THR A C 1
ATOM 712 O O . THR A 1 91 ? 28.069 13.877 -8.663 1.00 51.88 91 THR A O 1
ATOM 715 N N . GLN A 1 92 ? 29.284 15.756 -8.815 1.00 50.25 92 GLN A N 1
ATOM 716 C CA . GLN A 1 92 ? 28.535 16.413 -9.903 1.00 50.25 92 GLN A CA 1
ATOM 717 C C . GLN A 1 92 ? 28.195 15.482 -11.093 1.00 50.25 92 GLN A C 1
ATOM 719 O O . GLN A 1 92 ? 27.147 15.601 -11.720 1.00 50.25 92 GLN A O 1
ATOM 724 N N . LYS A 1 93 ? 29.049 14.489 -11.386 1.00 54.69 93 LYS A N 1
ATOM 725 C CA . LYS A 1 93 ? 28.792 13.456 -12.409 1.00 54.69 93 LYS A CA 1
ATOM 726 C C . LYS A 1 93 ? 27.629 12.522 -12.059 1.00 54.69 93 LYS A C 1
ATOM 728 O O . LYS A 1 93 ? 26.896 12.111 -12.953 1.00 54.69 93 LYS A O 1
ATOM 733 N N . GLN A 1 94 ? 27.465 12.187 -10.783 1.00 56.28 94 GLN A N 1
ATOM 734 C CA . GLN A 1 94 ? 26.406 11.308 -10.298 1.00 56.28 94 GLN A CA 1
ATOM 735 C C . GLN A 1 94 ? 25.053 12.025 -10.303 1.00 56.28 94 GLN A C 1
ATOM 737 O O . GLN A 1 94 ? 24.061 11.425 -10.696 1.00 56.28 94 GLN A O 1
ATOM 742 N N . GLU A 1 95 ? 25.025 13.325 -10.002 1.00 56.81 95 GLU A N 1
ATOM 743 C CA . GLU A 1 95 ? 23.821 14.157 -10.130 1.00 56.81 95 GLU A CA 1
ATOM 744 C C . GLU A 1 95 ? 23.363 14.297 -11.585 1.00 56.81 95 GLU A C 1
ATOM 746 O O . GLU A 1 95 ? 22.178 14.161 -11.866 1.00 56.81 95 GLU A O 1
ATOM 751 N N . ILE A 1 96 ? 24.292 14.476 -12.534 1.00 58.47 96 ILE A N 1
ATOM 752 C CA . ILE A 1 96 ? 23.966 14.515 -13.971 1.00 58.47 96 ILE A CA 1
ATOM 753 C C . ILE A 1 96 ? 23.414 13.162 -14.448 1.00 58.47 96 ILE A C 1
ATOM 755 O O . ILE A 1 96 ? 22.498 13.122 -15.268 1.00 58.47 96 ILE A O 1
ATOM 759 N N . MET A 1 97 ? 23.948 12.045 -13.947 1.00 55.00 97 MET A N 1
ATOM 760 C CA . MET A 1 97 ? 23.470 10.702 -14.296 1.00 55.00 97 MET A CA 1
ATOM 761 C C . MET A 1 97 ? 22.101 10.394 -13.673 1.00 55.00 97 MET A C 1
ATOM 763 O O . MET A 1 97 ? 21.240 9.829 -14.341 1.00 55.00 97 MET A O 1
ATOM 767 N N . GLU A 1 98 ? 21.875 10.807 -12.423 1.00 59.41 98 GLU A N 1
ATOM 768 C CA . GLU A 1 98 ? 20.579 10.703 -11.742 1.00 59.41 98 GLU A CA 1
ATOM 769 C C . GLU A 1 98 ? 19.525 11.606 -12.404 1.00 59.41 98 GLU A C 1
ATOM 771 O O . GLU A 1 98 ? 18.398 11.161 -12.604 1.00 59.41 98 GLU A O 1
ATOM 776 N N . ALA A 1 99 ? 19.897 12.820 -12.831 1.00 59.00 99 ALA A N 1
ATOM 777 C CA . ALA A 1 99 ? 19.032 13.734 -13.580 1.00 59.00 99 ALA A CA 1
ATOM 778 C C . ALA A 1 99 ? 18.663 13.186 -14.968 1.00 59.00 99 ALA A C 1
ATOM 780 O O . ALA A 1 99 ? 17.511 13.283 -15.382 1.00 59.00 99 ALA A O 1
ATOM 781 N N . ARG A 1 100 ? 19.611 12.552 -15.675 1.00 59.84 100 ARG A N 1
ATOM 782 C CA . ARG A 1 100 ? 19.353 11.896 -16.973 1.00 59.84 100 ARG A CA 1
ATOM 783 C C . ARG A 1 100 ? 18.431 10.680 -16.866 1.00 59.84 100 ARG A C 1
ATOM 785 O O . ARG A 1 100 ? 17.766 10.354 -17.842 1.00 59.84 100 ARG A O 1
ATOM 792 N N . ASN A 1 101 ? 18.388 10.033 -15.703 1.00 61.88 101 ASN A N 1
ATOM 793 C CA . ASN A 1 101 ? 17.530 8.879 -15.433 1.00 61.88 101 ASN A CA 1
ATOM 794 C C . ASN A 1 101 ? 16.183 9.265 -14.799 1.00 61.88 101 ASN A C 1
ATOM 796 O O . ASN A 1 101 ? 15.427 8.379 -14.392 1.00 61.88 101 ASN A O 1
ATOM 800 N N . GLN A 1 102 ? 15.872 10.562 -14.686 1.00 66.81 102 GLN A N 1
ATOM 801 C CA . GLN A 1 102 ? 14.565 10.990 -14.205 1.00 66.81 102 GLN A CA 1
ATOM 802 C C . GLN A 1 102 ? 13.479 10.617 -15.205 1.00 66.81 102 GLN A C 1
ATOM 804 O O . GLN A 1 102 ? 13.593 10.822 -16.414 1.00 66.81 102 GLN A O 1
ATOM 809 N N . MET A 1 103 ? 12.395 10.071 -14.667 1.00 72.31 103 MET A N 1
ATOM 810 C CA . MET A 1 103 ? 11.238 9.724 -15.471 1.00 72.31 103 MET A CA 1
ATOM 811 C C . MET A 1 103 ? 10.525 11.004 -15.944 1.00 72.31 103 MET A C 1
ATOM 813 O O . MET A 1 103 ? 10.464 11.978 -15.189 1.00 72.31 103 MET A O 1
ATOM 817 N N . PRO A 1 104 ? 9.938 11.026 -17.152 1.00 77.25 104 PRO A N 1
ATOM 818 C CA . PRO A 1 104 ? 9.136 12.157 -17.611 1.00 77.25 104 PRO A CA 1
ATOM 819 C C . PRO A 1 104 ? 7.937 12.424 -16.691 1.00 77.25 104 PRO A C 1
ATOM 821 O O . PRO A 1 104 ? 7.313 11.474 -16.212 1.00 77.25 104 PRO A O 1
ATOM 824 N N . TYR A 1 105 ? 7.549 13.691 -16.512 1.00 70.88 105 TYR A N 1
ATOM 825 C CA . TYR A 1 105 ? 6.481 14.097 -15.581 1.00 70.88 105 TYR A CA 1
ATOM 826 C C . TYR A 1 105 ? 5.134 13.387 -15.794 1.00 70.88 105 TYR A C 1
ATOM 828 O O . TYR A 1 105 ? 4.461 13.044 -14.831 1.00 70.88 105 TYR A O 1
ATOM 836 N N . HIS A 1 106 ? 4.754 13.085 -17.038 1.00 76.94 106 HIS A N 1
ATOM 837 C CA . HIS A 1 106 ? 3.506 12.368 -17.340 1.00 76.94 106 HIS A CA 1
ATOM 838 C C . HIS A 1 106 ? 3.513 10.895 -16.892 1.00 76.94 106 HIS A C 1
ATOM 840 O O . HIS A 1 106 ? 2.474 10.246 -16.883 1.00 76.94 106 HIS A O 1
ATOM 846 N N . THR A 1 107 ? 4.679 10.356 -16.526 1.00 77.50 107 THR A N 1
ATOM 847 C CA . THR A 1 107 ? 4.819 9.012 -15.952 1.00 77.50 107 THR A CA 1
ATOM 848 C C . THR A 1 107 ? 4.974 9.052 -14.432 1.00 77.50 107 THR A C 1
ATOM 850 O O . THR A 1 107 ? 5.196 8.018 -13.804 1.00 77.50 107 THR A O 1
ATOM 853 N N . HIS A 1 108 ? 4.929 10.221 -13.795 1.00 84.00 108 HIS A N 1
ATOM 854 C CA . HIS A 1 108 ? 5.065 10.291 -12.344 1.00 84.00 108 HIS A CA 1
ATOM 855 C C . HIS A 1 108 ? 3.849 9.661 -11.663 1.00 84.00 108 HIS A C 1
ATOM 857 O O . HIS A 1 108 ? 2.717 9.769 -12.124 1.00 84.00 108 HIS A O 1
ATOM 863 N N . ILE A 1 109 ? 4.117 8.952 -10.573 1.00 84.88 109 ILE A N 1
ATOM 864 C CA . ILE A 1 109 ? 3.101 8.352 -9.712 1.00 84.88 109 ILE A CA 1
ATOM 865 C C . ILE A 1 109 ? 2.923 9.342 -8.571 1.00 84.88 109 ILE A C 1
ATOM 867 O O . ILE A 1 109 ? 3.913 9.764 -7.981 1.00 84.88 109 ILE A O 1
ATOM 871 N N . ASN A 1 110 ? 1.689 9.717 -8.247 1.00 86.44 110 ASN A N 1
ATOM 872 C CA . ASN A 1 110 ? 1.461 10.641 -7.144 1.00 86.44 110 ASN A CA 1
ATOM 873 C C . ASN A 1 110 ? 1.951 10.013 -5.822 1.00 86.44 110 ASN A C 1
ATOM 875 O O . ASN A 1 110 ? 1.391 9.026 -5.342 1.00 86.44 110 ASN A O 1
ATOM 879 N N . LEU A 1 111 ? 3.016 10.585 -5.257 1.00 84.69 111 LEU A N 1
ATOM 880 C CA . LEU A 1 111 ? 3.664 10.082 -4.047 1.00 84.69 111 LEU A CA 1
ATOM 881 C C . LEU A 1 111 ? 2.801 10.282 -2.802 1.00 84.69 111 LEU A C 1
ATOM 883 O O . LEU A 1 111 ? 2.812 9.422 -1.927 1.00 84.69 111 LEU A O 1
ATOM 887 N N . GLU A 1 112 ? 2.032 11.371 -2.742 1.00 84.81 112 GLU A N 1
ATOM 888 C CA . GLU A 1 112 ? 1.111 11.634 -1.632 1.00 84.81 112 GLU A CA 1
ATOM 889 C C . GLU A 1 112 ? -0.023 10.606 -1.617 1.00 84.81 112 GLU A C 1
ATOM 891 O O . GLU A 1 112 ? -0.378 10.090 -0.561 1.00 84.81 112 GLU A O 1
ATOM 896 N N . LEU A 1 113 ? -0.542 10.242 -2.797 1.00 88.19 113 LEU A N 1
ATOM 897 C CA . LEU A 1 113 ? -1.523 9.162 -2.932 1.00 88.19 113 LEU A CA 1
ATOM 898 C C . LEU A 1 113 ? -0.931 7.823 -2.475 1.00 88.19 113 LEU A C 1
ATOM 900 O O . LEU A 1 113 ? -1.581 7.077 -1.746 1.00 88.19 113 LEU A O 1
ATOM 904 N N . LEU A 1 114 ? 0.294 7.511 -2.904 1.00 89.50 114 LEU A N 1
ATOM 905 C CA . LEU A 1 114 ? 0.959 6.256 -2.556 1.00 89.50 114 LEU A CA 1
ATOM 906 C C . LEU A 1 114 ? 1.202 6.142 -1.043 1.00 89.50 114 LEU A C 1
ATOM 908 O O . LEU A 1 114 ? 0.952 5.089 -0.455 1.00 89.50 114 LEU A O 1
ATOM 912 N N . GLU A 1 115 ? 1.632 7.236 -0.414 1.00 88.06 115 GLU A N 1
ATOM 913 C CA . GLU A 1 115 ? 1.859 7.311 1.029 1.00 88.06 115 GLU A CA 1
ATOM 914 C C . GLU A 1 115 ? 0.545 7.202 1.803 1.00 88.06 115 GLU A C 1
ATOM 916 O O . GLU A 1 115 ? 0.454 6.415 2.745 1.00 88.06 115 GLU A O 1
ATOM 921 N N . ALA A 1 116 ? -0.500 7.909 1.362 1.00 89.19 116 ALA A N 1
ATOM 922 C CA . ALA A 1 116 ? -1.829 7.811 1.955 1.00 89.19 116 ALA A CA 1
ATOM 923 C C . ALA A 1 116 ? -2.348 6.371 1.931 1.00 89.19 116 ALA A C 1
ATOM 925 O O . ALA A 1 116 ? -2.776 5.850 2.959 1.00 89.19 116 ALA A O 1
ATOM 926 N N . VAL A 1 117 ? -2.267 5.702 0.777 1.00 91.69 117 VAL A N 1
ATOM 927 C CA . VAL A 1 117 ? -2.707 4.310 0.626 1.00 91.69 117 VAL A CA 1
ATOM 928 C C . VAL A 1 117 ? -1.896 3.383 1.530 1.00 91.69 117 VAL A C 1
ATOM 930 O O . VAL A 1 117 ? -2.485 2.556 2.228 1.00 91.69 117 VAL A O 1
ATOM 933 N N . HIS A 1 118 ? -0.569 3.537 1.577 1.00 91.25 118 HIS A N 1
ATOM 934 C CA . HIS A 1 118 ? 0.285 2.738 2.456 1.00 91.25 118 HIS A CA 1
ATOM 935 C C . HIS A 1 118 ? -0.112 2.893 3.934 1.00 91.25 118 HIS A C 1
ATOM 937 O O . HIS A 1 118 ? -0.311 1.890 4.625 1.00 91.25 118 HIS A O 1
ATOM 943 N N . LEU A 1 119 ? -0.283 4.132 4.404 1.00 89.81 119 LEU A N 1
ATOM 944 C CA . LEU A 1 119 ? -0.633 4.432 5.792 1.00 89.81 119 LEU A CA 1
ATOM 945 C C . LEU A 1 119 ? -2.058 3.993 6.151 1.00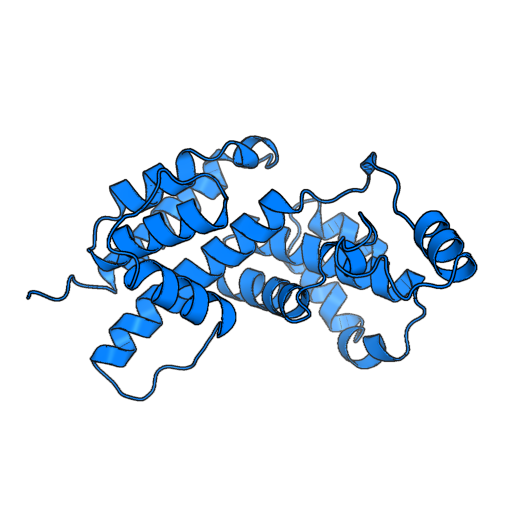 89.81 119 LEU A C 1
ATOM 947 O O . LEU A 1 119 ? -2.265 3.471 7.243 1.00 89.81 119 LEU A O 1
ATOM 951 N N . ILE A 1 120 ? -3.032 4.141 5.246 1.00 91.19 120 ILE A N 1
ATOM 952 C CA . ILE A 1 120 ? -4.406 3.652 5.451 1.00 91.19 120 ILE A CA 1
ATOM 953 C C . ILE A 1 120 ? -4.415 2.124 5.562 1.00 91.19 120 ILE A C 1
ATOM 955 O O . ILE A 1 120 ? -5.059 1.577 6.457 1.00 91.19 120 ILE A O 1
ATOM 959 N N . CYS A 1 121 ? -3.671 1.421 4.702 1.00 92.31 121 CYS A N 1
ATOM 960 C CA . CYS A 1 121 ? -3.564 -0.035 4.794 1.00 92.31 121 CYS A CA 1
ATOM 961 C C . CYS A 1 121 ? -2.889 -0.466 6.103 1.00 92.31 121 CYS A C 1
ATOM 963 O O . CYS A 1 121 ? -3.359 -1.393 6.761 1.00 92.31 121 CYS A O 1
ATOM 965 N N . ALA A 1 122 ? -1.817 0.224 6.507 1.00 90.44 122 ALA A N 1
ATOM 966 C CA . ALA A 1 122 ? -1.146 -0.030 7.777 1.00 90.44 122 ALA A CA 1
ATOM 967 C C . ALA A 1 122 ? -2.088 0.209 8.968 1.00 90.44 122 ALA A C 1
ATOM 969 O O . ALA A 1 122 ? -2.149 -0.634 9.856 1.00 90.44 122 ALA A O 1
ATOM 970 N N . MET A 1 123 ? -2.871 1.293 8.956 1.00 90.06 123 MET A N 1
ATOM 971 C CA . MET A 1 123 ? -3.875 1.597 9.979 1.00 90.06 123 MET A CA 1
ATOM 972 C C . MET A 1 123 ? -4.890 0.460 10.127 1.00 90.06 123 MET A C 1
ATOM 974 O O . MET A 1 123 ? -5.091 -0.036 11.234 1.00 90.06 123 MET A O 1
ATOM 978 N N . LEU A 1 124 ? -5.504 0.019 9.025 1.00 89.06 124 LEU A N 1
ATOM 979 C CA . LEU A 1 124 ? -6.535 -1.025 9.046 1.00 89.06 124 LEU A CA 1
ATOM 980 C C . LEU A 1 124 ? -6.018 -2.377 9.555 1.00 89.06 124 LEU A C 1
ATOM 982 O O . LEU A 1 124 ? -6.790 -3.147 10.115 1.00 89.06 124 LEU A O 1
ATOM 986 N N . LEU A 1 125 ? -4.727 -2.668 9.379 1.00 88.31 125 LEU A N 1
ATOM 987 C CA . LEU A 1 125 ? -4.108 -3.920 9.824 1.00 88.31 125 LEU A CA 1
ATOM 988 C C . LEU A 1 125 ? -3.541 -3.835 11.246 1.00 88.31 125 LEU A C 1
ATOM 990 O O . LEU A 1 125 ? -3.636 -4.792 12.014 1.00 88.31 125 LEU A O 1
ATOM 994 N N . GLU A 1 126 ? -2.918 -2.713 11.607 1.00 84.75 126 GLU A N 1
ATOM 995 C CA . GLU A 1 126 ? -2.233 -2.567 12.892 1.00 84.75 126 GLU A CA 1
ATOM 996 C C . GLU A 1 126 ? -3.170 -2.185 14.033 1.00 84.75 126 GLU A C 1
ATOM 998 O O . GLU A 1 126 ? -2.972 -2.679 15.139 1.00 84.75 126 GLU A O 1
ATOM 1003 N N . VAL A 1 127 ? -4.195 -1.358 13.802 1.00 83.94 127 VAL A N 1
ATOM 1004 C CA . VAL A 1 127 ? -5.161 -0.983 14.851 1.00 83.94 127 VAL A CA 1
ATOM 1005 C C . VAL A 1 127 ? -5.822 -2.210 15.509 1.00 83.94 127 VAL A C 1
ATOM 1007 O O . VAL A 1 127 ? -5.685 -2.337 16.728 1.00 83.94 127 VAL A O 1
ATOM 1010 N N . PRO A 1 128 ? -6.434 -3.163 14.770 1.00 82.00 128 PRO A N 1
ATOM 1011 C CA . PRO A 1 128 ? -7.022 -4.358 15.388 1.00 82.00 128 PRO A CA 1
ATOM 1012 C C . PRO A 1 128 ? -5.971 -5.252 16.050 1.00 82.00 128 PRO A C 1
ATOM 1014 O O . PRO A 1 128 ? -6.160 -5.751 17.157 1.00 82.00 128 PRO A O 1
ATOM 1017 N N . ASN A 1 129 ? -4.804 -5.398 15.429 1.00 80.00 129 ASN A N 1
ATOM 1018 C CA . ASN A 1 129 ? -3.713 -6.191 15.982 1.00 80.00 129 ASN A CA 1
ATOM 1019 C C . ASN A 1 129 ? -3.143 -5.602 17.291 1.00 80.00 129 ASN A C 1
ATOM 1021 O O . ASN A 1 129 ? -2.685 -6.347 18.158 1.00 80.00 129 ASN A O 1
ATOM 1025 N N . MET A 1 130 ? -3.179 -4.280 17.470 1.00 75.38 130 MET A N 1
ATOM 1026 C CA . MET A 1 130 ? -2.785 -3.626 18.721 1.00 75.38 130 MET A CA 1
ATOM 1027 C C . MET A 1 130 ? -3.807 -3.846 19.844 1.00 75.38 130 MET A C 1
ATOM 1029 O O . MET A 1 130 ? -3.385 -4.087 20.973 1.00 75.38 130 MET A O 1
ATOM 1033 N N . ALA A 1 131 ? -5.111 -3.851 19.558 1.00 71.25 131 ALA A N 1
ATOM 1034 C CA . ALA A 1 131 ? -6.113 -4.180 20.576 1.00 71.25 131 ALA A CA 1
ATOM 1035 C C . ALA A 1 131 ? -6.125 -5.668 20.947 1.00 71.25 131 ALA A C 1
ATOM 1037 O O . ALA A 1 131 ? -6.301 -6.023 22.111 1.00 71.25 131 ALA A O 1
ATOM 1038 N N . VAL A 1 132 ? -5.857 -6.567 19.996 1.00 68.44 132 VAL A N 1
ATOM 1039 C CA . VAL A 1 132 ? -5.678 -7.989 20.327 1.00 68.44 132 VAL A CA 1
ATOM 1040 C C . VAL A 1 132 ? -4.458 -8.178 21.232 1.00 68.44 132 VAL A C 1
ATOM 1042 O O . VAL A 1 132 ? -4.527 -8.950 22.180 1.00 68.44 132 VAL A O 1
ATOM 1045 N N . LYS A 1 133 ? -3.364 -7.427 21.030 1.00 60.22 133 LYS A N 1
ATOM 1046 C CA . LYS A 1 133 ? -2.177 -7.481 21.907 1.00 60.22 133 LYS A CA 1
ATOM 1047 C C . LYS A 1 133 ? -2.428 -7.073 23.348 1.00 60.22 133 LYS A C 1
ATOM 1049 O O . LYS A 1 133 ? -1.763 -7.605 24.233 1.00 60.22 133 LYS A O 1
ATOM 1054 N N . THR A 1 134 ? -3.336 -6.131 23.593 1.00 57.84 134 THR A N 1
ATOM 1055 C CA . THR A 1 134 ? -3.719 -5.785 24.969 1.00 57.84 134 THR A CA 1
ATOM 1056 C C . THR A 1 134 ? -4.431 -6.938 25.677 1.00 57.84 134 THR A C 1
ATOM 1058 O O . THR A 1 134 ? -4.392 -6.995 26.902 1.00 57.84 134 THR A O 1
ATOM 1061 N N . HIS A 1 135 ? -5.016 -7.879 24.927 1.00 55.88 135 HIS A N 1
ATOM 1062 C CA . HIS A 1 135 ? -5.695 -9.058 25.465 1.00 55.88 135 HIS A CA 1
ATOM 1063 C C . HIS A 1 135 ? -4.849 -10.347 25.408 1.00 55.88 135 HIS A C 1
ATOM 1065 O O . HIS A 1 135 ? -4.969 -11.167 26.312 1.00 55.88 135 HIS A O 1
ATOM 1071 N N . ASP A 1 136 ? -3.962 -10.509 24.416 1.00 51.41 136 ASP A N 1
ATOM 1072 C CA . ASP A 1 136 ? -3.125 -11.700 24.203 1.00 51.41 136 ASP A CA 1
ATOM 1073 C C . ASP A 1 136 ? -1.701 -11.347 23.717 1.00 51.41 136 ASP A C 1
ATOM 1075 O O . ASP A 1 136 ? -1.495 -10.701 22.688 1.00 51.41 136 ASP A O 1
ATOM 1079 N N . ALA A 1 137 ? -0.669 -11.863 24.394 1.00 52.06 137 ALA A N 1
ATOM 1080 C CA . ALA A 1 137 ? 0.749 -11.528 24.167 1.00 52.06 137 ALA A CA 1
ATOM 1081 C C . ALA A 1 137 ? 1.367 -12.029 22.829 1.00 52.06 137 ALA A C 1
ATOM 1083 O O . ALA A 1 137 ? 2.588 -12.012 22.664 1.00 52.06 137 ALA A O 1
ATOM 1084 N N . LYS A 1 138 ? 0.559 -12.486 21.858 1.00 52.50 138 LYS A N 1
ATOM 1085 C CA . LYS A 1 138 ? 1.002 -13.146 20.607 1.00 52.50 138 LYS A CA 1
ATOM 1086 C C . LYS A 1 138 ? 0.755 -12.353 19.311 1.00 52.50 138 LYS A C 1
ATOM 1088 O O . LYS A 1 138 ? 0.815 -12.929 18.225 1.00 52.50 138 LYS A O 1
ATOM 1093 N N . GLY A 1 139 ? 0.495 -11.046 19.364 1.00 54.47 139 GLY A N 1
ATOM 1094 C CA . GLY A 1 139 ? 0.259 -10.271 18.135 1.00 54.47 139 GLY A CA 1
ATOM 1095 C C . GLY A 1 139 ? 1.517 -10.102 17.260 1.00 54.47 139 GLY A C 1
ATOM 1096 O O . GLY A 1 139 ? 2.565 -9.632 17.718 1.00 54.47 139 GLY A O 1
ATOM 1097 N N . LYS A 1 140 ? 1.420 -10.431 15.968 1.00 62.12 140 LYS A N 1
ATOM 1098 C CA . LYS A 1 140 ? 2.505 -10.246 14.982 1.00 62.12 140 LYS A CA 1
ATOM 1099 C C . LYS A 1 140 ? 2.704 -8.758 14.691 1.00 62.12 140 LYS A C 1
ATOM 1101 O O . LYS A 1 140 ? 1.734 -8.041 14.541 1.00 62.12 140 LYS A O 1
ATOM 1106 N N . VAL A 1 141 ? 3.931 -8.240 14.617 1.00 61.34 141 VAL A N 1
ATOM 1107 C CA . VAL A 1 141 ? 4.149 -6.845 14.172 1.00 61.34 141 VAL A CA 1
ATOM 1108 C C . VAL A 1 141 ? 4.094 -6.798 12.647 1.00 61.34 141 VAL A C 1
ATOM 1110 O O . VAL A 1 141 ? 4.910 -7.460 12.015 1.00 61.34 141 VAL A O 1
ATOM 1113 N N . ILE A 1 142 ? 3.161 -6.035 12.079 1.00 68.12 142 ILE A N 1
ATOM 1114 C CA . ILE A 1 142 ? 2.937 -5.924 10.633 1.00 68.12 142 ILE A CA 1
ATOM 1115 C C . ILE A 1 142 ? 3.733 -4.737 10.069 1.00 68.12 142 ILE A C 1
ATOM 1117 O O . ILE A 1 142 ? 4.466 -4.901 9.101 1.00 68.12 142 ILE A O 1
ATOM 1121 N N . SER A 1 143 ? 3.685 -3.568 10.718 1.00 71.06 143 SER A N 1
ATOM 1122 C CA . SER A 1 143 ? 4.472 -2.383 10.356 1.00 71.06 143 SER A CA 1
ATOM 1123 C C . SER A 1 143 ? 5.092 -1.728 11.592 1.00 71.06 143 SER A C 1
ATOM 1125 O O . SER A 1 143 ? 4.419 -1.134 12.436 1.00 71.06 143 SER A O 1
ATOM 1127 N N . LYS A 1 144 ? 6.424 -1.820 11.703 1.00 73.31 144 LYS A N 1
ATOM 1128 C CA . LYS A 1 144 ? 7.188 -1.169 12.784 1.00 73.31 144 LYS A CA 1
ATOM 1129 C C . LYS A 1 144 ? 7.188 0.354 12.641 1.00 73.31 144 LYS A C 1
ATOM 1131 O O . LYS A 1 144 ? 7.164 1.052 13.651 1.00 73.31 144 LYS A O 1
ATOM 1136 N N . THR A 1 145 ? 7.224 0.855 11.407 1.00 76.50 145 THR A N 1
ATOM 1137 C CA . THR A 1 145 ? 7.274 2.291 11.102 1.00 76.50 145 THR A CA 1
ATOM 1138 C C . THR A 1 145 ? 5.971 2.972 11.494 1.00 76.50 145 THR A C 1
ATOM 1140 O O . THR A 1 145 ? 5.999 3.961 12.220 1.00 76.50 145 THR A O 1
ATOM 1143 N N . PHE A 1 146 ? 4.832 2.386 11.110 1.00 78.81 146 PHE A N 1
ATOM 1144 C CA . PHE A 1 146 ? 3.523 2.919 11.473 1.00 78.81 146 PHE A CA 1
ATOM 1145 C C . PHE A 1 146 ? 3.332 2.969 12.992 1.00 78.81 146 PHE A C 1
ATOM 1147 O O . PHE A 1 146 ? 2.889 3.985 13.517 1.00 78.81 146 PHE A O 1
ATOM 1154 N N . ARG A 1 147 ? 3.725 1.914 13.722 1.00 79.12 147 ARG A N 1
ATOM 1155 C CA . ARG A 1 147 ? 3.563 1.891 15.182 1.00 79.12 147 ARG A CA 1
ATOM 1156 C C . ARG A 1 147 ? 4.372 2.980 15.885 1.00 79.12 147 ARG A C 1
ATOM 1158 O O . ARG A 1 147 ? 3.844 3.611 16.791 1.00 79.12 147 ARG A O 1
ATOM 1165 N N . LYS A 1 148 ? 5.613 3.234 15.455 1.00 79.56 148 LYS A N 1
ATOM 1166 C CA . LYS A 1 148 ? 6.424 4.330 16.011 1.00 79.56 148 LYS A CA 1
ATOM 1167 C C . LYS A 1 148 ? 5.742 5.684 15.817 1.00 79.56 148 LYS A C 1
ATOM 1169 O O . LYS A 1 148 ? 5.562 6.408 16.789 1.00 79.56 148 LYS A O 1
ATOM 1174 N N . LEU A 1 149 ? 5.293 5.971 14.592 1.00 79.25 149 LEU A N 1
ATOM 1175 C CA . LEU A 1 149 ? 4.569 7.208 14.281 1.00 79.25 149 LEU A CA 1
ATOM 1176 C C . LEU A 1 149 ? 3.273 7.323 15.092 1.00 79.25 149 LEU A C 1
ATOM 1178 O O . LEU A 1 149 ? 2.951 8.388 15.612 1.00 79.25 149 LEU A O 1
ATOM 1182 N N . PHE A 1 150 ? 2.551 6.215 15.256 1.00 80.88 150 PHE A N 1
ATOM 1183 C CA . PHE A 1 150 ? 1.330 6.189 16.046 1.00 80.88 150 PHE A CA 1
ATOM 1184 C C . PHE A 1 150 ? 1.599 6.443 17.536 1.00 80.88 150 PHE A C 1
ATOM 1186 O O . PHE A 1 150 ? 0.922 7.280 18.129 1.00 80.88 150 PHE A O 1
ATOM 1193 N N . GLU A 1 151 ? 2.599 5.797 18.139 1.00 81.56 151 GLU A N 1
ATOM 1194 C CA . GLU A 1 151 ? 3.002 6.023 19.536 1.00 81.56 151 GLU A CA 1
ATOM 1195 C C . GLU A 1 151 ? 3.460 7.467 19.781 1.00 81.56 151 GLU A C 1
ATOM 1197 O O . GLU A 1 151 ? 3.070 8.080 20.776 1.00 81.56 151 GLU A O 1
ATOM 1202 N N . GLU A 1 152 ? 4.246 8.037 18.866 1.00 80.62 152 GLU A N 1
ATOM 1203 C CA . GLU A 1 152 ? 4.644 9.448 18.904 1.00 80.62 152 GLU A CA 1
ATOM 1204 C C . GLU A 1 152 ? 3.425 10.365 18.834 1.00 80.62 152 GLU A C 1
ATOM 1206 O O . GLU A 1 152 ? 3.303 11.297 19.630 1.00 80.62 152 GLU A O 1
ATOM 1211 N N . SER A 1 153 ? 2.473 10.050 17.952 1.00 77.75 153 SER A N 1
ATOM 1212 C CA . SER A 1 153 ? 1.220 10.788 17.856 1.00 77.75 153 SER A CA 1
ATOM 1213 C C . SER A 1 153 ? 0.424 10.712 19.167 1.00 77.75 153 SER A C 1
ATOM 1215 O O . SER A 1 153 ? -0.131 11.717 19.592 1.00 77.75 153 SER A O 1
ATOM 1217 N N . GLN A 1 154 ? 0.359 9.562 19.842 1.00 76.38 154 GLN A N 1
ATOM 1218 C CA . GLN A 1 154 ? -0.404 9.404 21.090 1.00 76.38 154 GLN A CA 1
ATOM 1219 C C . GLN A 1 154 ? 0.209 10.188 22.256 1.00 76.38 154 GLN A C 1
ATOM 1221 O O . GLN A 1 154 ? -0.508 10.646 23.141 1.00 76.38 154 GLN A O 1
ATOM 1226 N N . ARG A 1 155 ? 1.534 10.373 22.256 1.00 77.81 155 ARG A N 1
ATOM 1227 C CA . ARG A 1 155 ? 2.239 11.174 23.270 1.00 77.81 155 ARG A CA 1
ATOM 1228 C C . ARG A 1 155 ? 2.013 12.677 23.113 1.00 77.81 155 ARG A C 1
ATOM 1230 O O . ARG A 1 155 ? 2.248 13.424 24.059 1.00 77.81 155 ARG A O 1
ATOM 1237 N N . GLN A 1 156 ? 1.586 13.134 21.939 1.00 72.38 156 GLN A N 1
ATOM 1238 C CA . GLN A 1 156 ? 1.304 14.545 21.701 1.00 72.38 156 GLN A CA 1
ATOM 1239 C C . GLN A 1 156 ? -0.050 14.928 22.313 1.00 72.38 156 GLN A C 1
ATOM 1241 O O . GLN A 1 156 ? -1.108 14.608 21.776 1.00 72.38 156 GLN A O 1
ATOM 1246 N N . THR A 1 157 ? -0.018 15.671 23.423 1.00 57.88 157 THR A N 1
ATOM 1247 C CA . THR A 1 157 ? -1.217 16.184 24.115 1.00 57.88 157 THR A CA 1
ATOM 1248 C C . THR A 1 157 ? -1.998 17.196 23.272 1.00 57.88 157 THR A C 1
ATOM 1250 O O . THR A 1 157 ? -3.205 17.356 23.440 1.00 57.88 157 THR A O 1
ATOM 1253 N N . PHE A 1 158 ? -1.317 17.878 22.347 1.00 65.75 158 PHE A N 1
ATOM 1254 C CA . PHE A 1 158 ? -1.916 18.804 21.395 1.00 65.75 158 PHE A CA 1
ATOM 1255 C C . PHE A 1 158 ? -1.845 18.199 19.997 1.00 65.75 158 PHE A C 1
ATOM 1257 O O . PHE A 1 158 ? -0.758 17.968 19.474 1.00 65.75 158 PHE A O 1
ATOM 1264 N N . THR A 1 159 ? -3.004 17.939 19.393 1.00 61.72 159 THR A N 1
ATOM 1265 C CA . THR A 1 159 ? -3.073 17.542 17.984 1.00 61.72 159 THR A CA 1
ATOM 1266 C C . THR A 1 159 ? -3.242 18.814 17.157 1.00 61.72 159 THR A C 1
ATOM 1268 O O . THR A 1 159 ? -4.330 19.395 17.202 1.00 61.72 159 THR A O 1
ATOM 1271 N N . PRO A 1 160 ? -2.205 19.297 16.450 1.00 61.72 160 PRO A N 1
ATOM 1272 C CA . PRO A 1 160 ? -2.382 20.404 15.519 1.00 61.72 160 PRO A CA 1
ATOM 1273 C C . PRO A 1 160 ? -3.391 20.011 14.434 1.00 61.72 160 PRO A C 1
ATOM 1275 O O . PRO A 1 160 ? -3.595 18.824 14.165 1.00 61.72 160 PRO A O 1
ATOM 1278 N N . SER A 1 161 ? -4.031 21.007 13.813 1.00 60.59 161 SER A N 1
ATOM 1279 C CA . SER A 1 161 ? -4.874 20.754 12.641 1.00 60.59 161 SER A CA 1
ATOM 1280 C C . SER A 1 161 ? -4.053 19.961 11.619 1.00 60.59 161 SER A C 1
ATOM 1282 O O . SER A 1 161 ? -2.937 20.385 11.310 1.00 60.59 161 SER A O 1
ATOM 1284 N N . PRO A 1 162 ? -4.557 18.819 11.127 1.00 66.38 162 PRO A N 1
ATOM 1285 C CA . PRO A 1 162 ? -3.769 17.922 10.298 1.00 66.38 162 PRO A CA 1
ATOM 1286 C C . PRO A 1 162 ? -3.356 18.638 9.007 1.00 66.38 162 PRO A C 1
ATOM 1288 O O . PRO A 1 162 ? -4.198 19.098 8.235 1.00 66.38 162 PRO A O 1
ATOM 1291 N N . GLY A 1 163 ? -2.045 18.804 8.824 1.00 68.06 163 GLY A N 1
ATOM 1292 C CA . GLY A 1 163 ? -1.465 19.501 7.675 1.00 68.06 163 GLY A CA 1
ATOM 1293 C C . GLY A 1 163 ? -0.927 18.534 6.628 1.00 68.06 163 GLY A C 1
ATOM 1294 O O . GLY A 1 163 ? -1.028 18.804 5.435 1.00 68.06 163 GLY A O 1
ATOM 1295 N N . ASN A 1 164 ? -0.398 17.390 7.071 1.00 79.12 164 ASN A N 1
ATOM 1296 C CA . ASN A 1 164 ? 0.153 16.354 6.206 1.00 79.12 164 ASN A CA 1
ATOM 1297 C C . ASN A 1 164 ? -0.732 15.095 6.195 1.00 79.12 164 ASN A C 1
ATOM 1299 O O . ASN A 1 164 ? -1.450 14.814 7.155 1.00 79.12 164 ASN A O 1
ATOM 1303 N N . VAL A 1 165 ? -0.629 14.296 5.131 1.00 80.38 165 VAL A N 1
ATOM 1304 C CA . VAL A 1 165 ? -1.285 12.989 4.972 1.00 80.38 165 VAL A CA 1
ATOM 1305 C C . VAL A 1 165 ? -1.081 12.106 6.203 1.00 80.38 165 VAL A C 1
ATOM 1307 O O . VAL A 1 165 ? -2.036 11.506 6.696 1.00 80.38 165 VAL A O 1
ATOM 1310 N N . CYS A 1 166 ? 0.140 12.084 6.742 1.00 83.12 166 CYS A N 1
ATOM 1311 C CA . CYS A 1 166 ? 0.459 11.349 7.962 1.00 83.12 166 CYS A CA 1
ATOM 1312 C C . CYS A 1 166 ? -0.412 11.794 9.149 1.00 83.12 166 CYS A C 1
ATOM 1314 O O . CYS A 1 166 ? -1.034 10.952 9.792 1.00 83.12 166 CYS A O 1
ATOM 1316 N N . ASP A 1 167 ? -0.546 13.099 9.393 1.00 84.50 167 ASP A N 1
ATOM 1317 C CA . ASP A 1 167 ? -1.292 13.629 10.543 1.00 84.50 167 ASP A CA 1
ATOM 1318 C C . ASP A 1 167 ? -2.776 13.260 10.484 1.00 84.50 167 ASP A C 1
ATOM 1320 O O . ASP A 1 167 ? -3.368 12.873 11.492 1.00 84.50 167 ASP A O 1
ATOM 1324 N N . TYR A 1 168 ? -3.376 13.335 9.294 1.00 86.19 168 TYR A N 1
ATOM 1325 C CA . TYR A 1 168 ? -4.760 12.921 9.063 1.00 86.19 168 TYR A CA 1
ATOM 1326 C C . TYR A 1 168 ? -4.959 11.429 9.344 1.00 86.19 168 TYR A C 1
ATOM 1328 O O . TYR A 1 168 ? -5.911 11.065 10.036 1.00 86.19 168 TYR A O 1
ATOM 1336 N N . VAL A 1 169 ? -4.067 10.561 8.847 1.00 87.81 169 VAL A N 1
ATOM 1337 C CA . VAL A 1 169 ? -4.170 9.114 9.094 1.00 87.81 169 VAL A CA 1
ATOM 1338 C C . VAL A 1 169 ? -3.933 8.797 10.571 1.00 87.81 169 VAL A C 1
ATOM 1340 O O . VAL A 1 169 ? -4.654 7.976 11.138 1.00 87.81 169 VAL A O 1
ATOM 1343 N N . MET A 1 170 ? -2.997 9.478 11.238 1.00 88.44 170 MET A N 1
ATOM 1344 C CA . MET A 1 170 ? -2.773 9.310 12.677 1.00 88.44 170 MET A CA 1
ATOM 1345 C C . MET A 1 170 ? -3.996 9.759 13.482 1.00 88.44 170 MET A C 1
ATOM 1347 O O . MET A 1 170 ? -4.455 9.019 14.350 1.00 88.44 170 MET A O 1
ATOM 1351 N N . ALA A 1 171 ? -4.596 10.907 13.152 1.00 86.81 171 ALA A N 1
ATOM 1352 C CA . ALA A 1 171 ? -5.835 11.375 13.772 1.00 86.81 171 ALA A CA 1
ATOM 1353 C C . ALA A 1 171 ? -7.007 10.403 13.540 1.00 86.81 171 ALA A C 1
ATOM 1355 O O . ALA A 1 171 ? -7.743 10.092 14.481 1.00 86.81 171 ALA A O 1
ATOM 1356 N N . ALA A 1 172 ? -7.146 9.870 12.321 1.00 88.75 172 ALA A N 1
ATOM 1357 C CA . ALA A 1 172 ? -8.141 8.855 11.981 1.00 88.75 172 ALA A CA 1
ATOM 1358 C C . ALA A 1 172 ? -7.916 7.545 12.753 1.00 88.75 172 ALA A C 1
ATOM 1360 O O . ALA A 1 172 ? -8.881 6.937 13.217 1.00 88.75 172 ALA A O 1
ATOM 1361 N N . SER A 1 173 ? -6.655 7.157 12.961 1.00 87.81 173 SER A N 1
ATOM 1362 C CA . SER A 1 173 ? -6.270 5.990 13.762 1.00 87.81 173 SER A CA 1
ATOM 1363 C C . SER A 1 173 ? -6.650 6.175 15.232 1.00 87.81 173 SER A C 1
ATOM 1365 O O . SER A 1 173 ? -7.188 5.256 15.842 1.00 87.81 173 SER A O 1
ATOM 1367 N N . ARG A 1 174 ? -6.445 7.374 15.809 1.00 85.69 174 ARG A N 1
ATOM 1368 C CA . ARG A 1 174 ? -6.861 7.657 17.199 1.00 85.69 174 ARG A CA 1
ATOM 1369 C C . ARG A 1 174 ? -8.380 7.584 17.358 1.00 85.69 174 ARG A C 1
ATOM 1371 O O . ARG A 1 174 ? -8.853 6.999 18.326 1.00 85.69 174 ARG A O 1
ATOM 1378 N N . ALA A 1 175 ? -9.131 8.152 16.410 1.00 87.00 175 ALA A N 1
ATOM 1379 C CA . ALA A 1 175 ? -10.593 8.072 16.404 1.00 87.00 175 ALA A CA 1
ATOM 1380 C C . ALA A 1 175 ? -11.079 6.616 16.289 1.00 87.00 175 ALA A C 1
ATOM 1382 O O . ALA A 1 175 ? -12.000 6.217 16.997 1.00 87.00 175 ALA A O 1
ATOM 1383 N N . LEU A 1 176 ? -10.402 5.806 15.468 1.00 86.81 176 LEU A N 1
ATOM 1384 C CA . LEU A 1 176 ? -10.710 4.387 15.307 1.00 86.81 176 LEU A CA 1
ATOM 1385 C C . LEU A 1 176 ? -10.453 3.585 16.591 1.00 86.81 176 LEU A C 1
ATOM 1387 O O . LEU A 1 176 ? -11.292 2.776 16.969 1.00 86.81 176 LEU A O 1
ATOM 1391 N N . CYS A 1 177 ? -9.362 3.860 17.315 1.00 83.44 177 CYS A N 1
ATOM 1392 C CA . CYS A 1 177 ? -9.102 3.254 18.629 1.00 83.44 177 CYS A CA 1
ATOM 1393 C C . CYS A 1 177 ? -10.154 3.617 19.690 1.00 83.44 177 CYS A C 1
ATOM 1395 O O . CYS A 1 177 ? -10.358 2.857 20.631 1.00 83.44 177 CYS A O 1
ATOM 1397 N N . GLN A 1 178 ? -10.819 4.769 19.557 1.00 82.88 178 GLN A N 1
ATOM 1398 C CA . GLN A 1 178 ? -11.929 5.173 20.429 1.00 82.88 178 GLN A CA 1
ATOM 1399 C C . GLN A 1 178 ? -13.269 4.534 20.018 1.00 82.88 178 GLN A C 1
ATOM 1401 O O . GLN A 1 178 ? -14.271 4.730 20.702 1.00 82.88 178 GLN A O 1
ATOM 1406 N N . GLY A 1 179 ? -13.304 3.784 18.910 1.00 81.38 179 GLY A N 1
ATOM 1407 C CA . GLY A 1 179 ? -14.518 3.190 18.346 1.00 81.38 179 GLY A CA 1
ATOM 1408 C C . GLY A 1 179 ? -15.349 4.146 17.477 1.00 81.38 179 GLY A C 1
ATOM 1409 O O . GLY A 1 179 ? -16.414 3.762 16.994 1.00 81.38 179 GLY A O 1
ATOM 1410 N N . ASP A 1 180 ? -14.882 5.376 17.231 1.00 86.94 180 ASP A N 1
ATOM 1411 C CA . ASP A 1 180 ? -15.580 6.354 16.387 1.00 86.94 180 ASP A CA 1
ATOM 1412 C C . ASP A 1 180 ? -15.177 6.196 14.911 1.00 86.94 180 ASP A C 1
ATOM 1414 O O . ASP A 1 180 ? -14.306 6.891 14.369 1.00 86.94 180 ASP A O 1
ATOM 1418 N N . PHE A 1 181 ? -15.838 5.250 14.241 1.00 87.31 181 PHE A N 1
ATOM 1419 C CA . PHE A 1 181 ? -15.610 4.973 12.822 1.00 87.31 181 PHE A CA 1
ATOM 1420 C C . PHE A 1 181 ? -16.082 6.112 11.907 1.00 87.31 181 PHE A C 1
ATOM 1422 O O . PHE A 1 181 ? -15.491 6.327 10.848 1.00 87.31 181 PHE A O 1
ATOM 1429 N N . HIS A 1 182 ? -17.112 6.870 12.299 1.00 89.19 182 HIS A N 1
ATOM 1430 C CA . HIS A 1 182 ? -17.633 7.979 11.497 1.00 89.19 182 HIS A CA 1
ATOM 1431 C C . HIS A 1 182 ? -16.628 9.126 11.424 1.00 89.19 182 HIS A C 1
ATOM 1433 O O . HIS A 1 182 ? -16.353 9.643 10.339 1.00 89.19 182 HIS A O 1
ATOM 1439 N N . LYS A 1 183 ? -16.038 9.504 12.562 1.00 89.25 183 LYS A N 1
ATOM 1440 C CA . LYS A 1 183 ? -14.993 10.528 12.606 1.00 89.25 183 LYS A CA 1
ATOM 1441 C C . LYS A 1 183 ? -13.734 10.082 11.868 1.00 89.25 183 LYS A C 1
ATOM 1443 O O . LYS A 1 183 ? -13.182 10.873 11.106 1.00 89.25 183 LYS A O 1
ATOM 1448 N N . SER A 1 184 ? -13.327 8.820 12.029 1.00 88.12 184 SER A N 1
ATOM 1449 C CA . SER A 1 184 ? -12.198 8.239 11.289 1.00 88.12 184 SER A CA 1
ATOM 1450 C C . SER A 1 184 ? -12.420 8.302 9.770 1.00 88.12 184 SER A C 1
ATOM 1452 O O . SER A 1 184 ? -11.582 8.827 9.035 1.00 88.12 184 SER A O 1
ATOM 1454 N N . PHE A 1 185 ? -13.597 7.878 9.299 1.00 90.31 185 PHE A N 1
ATOM 1455 C CA . PHE A 1 185 ? -13.943 7.917 7.879 1.00 90.31 185 PHE A CA 1
ATOM 1456 C C . PHE A 1 185 ? -14.030 9.344 7.328 1.00 90.31 185 PHE A C 1
ATOM 1458 O O . PHE A 1 185 ? -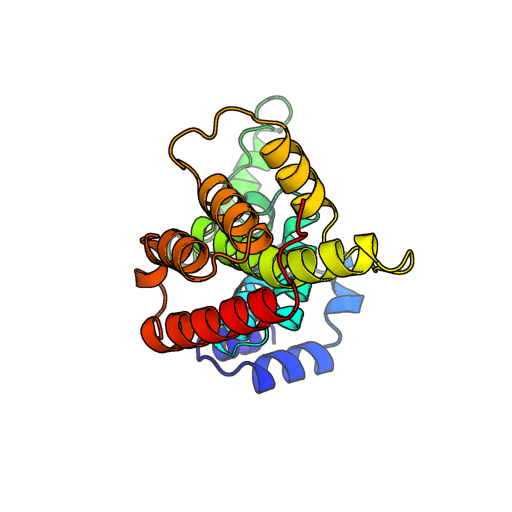13.534 9.602 6.236 1.00 90.31 185 PHE A O 1
ATOM 1465 N N . ASN A 1 186 ? -14.608 10.291 8.073 1.00 90.19 186 ASN A N 1
ATOM 1466 C CA . ASN A 1 186 ? -14.712 11.683 7.629 1.00 90.19 186 ASN A CA 1
ATOM 1467 C C . ASN A 1 186 ? -13.336 12.342 7.435 1.00 90.19 186 ASN A C 1
ATOM 1469 O O . ASN A 1 186 ? -13.156 13.067 6.457 1.00 90.19 186 ASN A O 1
ATOM 1473 N N . LEU A 1 187 ? -12.365 12.047 8.309 1.00 88.25 187 LEU A N 1
ATOM 1474 C CA . LEU A 1 187 ? -10.980 12.527 8.184 1.00 88.25 187 LEU A CA 1
ATOM 1475 C C . LEU A 1 187 ? -10.265 11.949 6.954 1.00 88.25 187 LEU A C 1
ATOM 1477 O O . LEU A 1 187 ? -9.465 12.627 6.319 1.00 88.25 187 LEU A O 1
ATOM 1481 N N . ILE A 1 188 ? -10.563 10.701 6.593 1.00 87.62 188 ILE A N 1
ATOM 1482 C CA . ILE A 1 188 ? -10.022 10.063 5.386 1.00 87.62 188 ILE A CA 1
ATOM 1483 C C . ILE A 1 188 ? -10.753 10.572 4.132 1.00 87.62 188 ILE A C 1
ATOM 1485 O O . ILE A 1 188 ? -10.157 10.775 3.077 1.00 87.62 188 ILE A O 1
ATOM 1489 N N . LYS A 1 189 ? -12.054 10.840 4.222 1.00 87.75 189 LYS A N 1
ATOM 1490 C CA . LYS A 1 189 ? -12.851 11.366 3.109 1.00 87.75 189 LYS A CA 1
ATOM 1491 C C . LYS A 1 189 ? -12.493 12.812 2.754 1.00 87.75 189 LYS A C 1
ATOM 1493 O O . LYS A 1 189 ? -12.646 13.183 1.592 1.00 87.75 189 LYS A O 1
ATOM 1498 N N . SER A 1 190 ? -12.031 13.617 3.716 1.00 85.25 190 SER A N 1
ATOM 1499 C CA . SER A 1 190 ? -11.687 15.031 3.495 1.00 85.25 190 SER A CA 1
ATOM 1500 C C . SER A 1 190 ? -10.464 15.251 2.606 1.00 85.25 190 SER A C 1
ATOM 1502 O O . SER A 1 190 ? -10.228 16.375 2.178 1.00 85.25 190 SER A O 1
ATOM 1504 N N . PHE A 1 191 ? -9.690 14.208 2.311 1.00 79.31 191 PHE A N 1
ATOM 1505 C CA . PHE A 1 191 ? -8.555 14.321 1.407 1.00 79.31 191 PHE A CA 1
ATOM 1506 C C . PHE A 1 191 ? -8.965 14.618 -0.043 1.00 79.31 191 PHE A C 1
ATOM 1508 O O . PHE A 1 191 ? -9.912 14.043 -0.572 1.00 79.31 191 PHE A O 1
ATOM 1515 N N . ASP A 1 192 ? -8.182 15.439 -0.742 1.00 76.75 192 ASP A N 1
ATOM 1516 C CA . ASP A 1 192 ? -8.405 15.727 -2.166 1.00 76.75 192 ASP A CA 1
ATOM 1517 C C . ASP A 1 192 ? -7.767 14.698 -3.120 1.00 76.75 192 ASP A C 1
ATOM 1519 O O . ASP A 1 192 ? -8.073 14.697 -4.316 1.00 76.75 192 ASP A O 1
ATOM 1523 N N . PHE A 1 193 ? -6.933 13.770 -2.628 1.00 80.19 193 PHE A N 1
ATOM 1524 C CA . PHE A 1 193 ? -6.244 12.803 -3.495 1.00 80.19 193 PHE A CA 1
ATOM 1525 C C . PHE A 1 193 ? -7.181 11.764 -4.133 1.00 80.19 193 PHE A C 1
ATOM 1527 O O . PHE A 1 193 ? -6.820 11.136 -5.128 1.00 80.19 193 PHE A O 1
ATOM 1534 N N . TRP A 1 194 ? -8.406 11.597 -3.622 1.00 80.25 194 TRP A N 1
ATOM 1535 C CA . TRP A 1 194 ? -9.401 10.691 -4.211 1.00 80.25 194 TRP A CA 1
ATOM 1536 C C . TRP A 1 194 ? -9.766 11.058 -5.653 1.00 80.25 194 TRP A C 1
ATOM 1538 O O . TRP A 1 194 ? -10.224 10.201 -6.402 1.00 80.25 194 TRP A O 1
ATOM 1548 N N . ARG A 1 195 ? -9.538 12.314 -6.062 1.00 81.38 195 ARG A N 1
ATOM 1549 C CA . ARG A 1 195 ? -9.764 12.793 -7.435 1.00 81.38 195 ARG A CA 1
ATOM 1550 C C . ARG A 1 195 ? -8.879 12.092 -8.468 1.00 81.38 195 ARG A C 1
ATOM 1552 O O . ARG A 1 195 ? -9.231 12.063 -9.640 1.00 81.38 195 ARG A O 1
ATOM 1559 N N . PHE A 1 196 ? -7.742 11.540 -8.042 1.00 78.69 196 PHE A N 1
ATOM 1560 C CA . PHE A 1 196 ? -6.814 10.826 -8.920 1.00 78.69 196 PHE A CA 1
ATOM 1561 C C . PHE A 1 196 ? -7.227 9.371 -9.179 1.00 78.69 196 PHE A C 1
ATOM 1563 O O . PHE A 1 196 ? -6.595 8.692 -9.986 1.00 78.69 196 PHE A O 1
ATOM 1570 N N . LEU A 1 197 ? -8.269 8.876 -8.506 1.00 77.69 197 LEU A N 1
ATOM 1571 C CA . LEU A 1 197 ? -8.788 7.525 -8.678 1.00 77.69 197 LEU A CA 1
ATOM 1572 C C . LEU A 1 197 ? -10.069 7.580 -9.516 1.00 77.69 197 LEU A C 1
ATOM 1574 O O . LEU A 1 197 ? -11.026 8.248 -9.134 1.00 77.69 197 LEU A O 1
ATOM 1578 N N . GLY A 1 198 ? -10.112 6.840 -10.629 1.00 77.25 198 GLY A N 1
ATOM 1579 C CA . GLY A 1 198 ? -11.319 6.746 -11.464 1.00 77.25 198 GLY A CA 1
ATOM 1580 C C . GLY A 1 198 ? -12.514 6.139 -10.718 1.00 77.25 198 GLY A C 1
ATOM 1581 O O . GLY A 1 198 ? -13.638 6.603 -10.866 1.00 77.25 198 GLY A O 1
ATOM 1582 N N . ASN A 1 199 ? -12.255 5.172 -9.830 1.00 81.88 199 ASN A N 1
ATOM 1583 C CA . ASN A 1 199 ? -13.274 4.434 -9.073 1.00 81.88 199 ASN A CA 1
ATOM 1584 C C . ASN A 1 199 ? -13.431 4.956 -7.636 1.00 81.88 199 ASN A C 1
ATOM 1586 O O . ASN A 1 199 ? -13.466 4.179 -6.681 1.00 81.88 199 ASN A O 1
ATOM 1590 N N . ARG A 1 200 ? -13.485 6.282 -7.466 1.00 85.88 200 ARG A N 1
ATOM 1591 C CA . ARG A 1 200 ? -13.528 6.933 -6.148 1.00 85.88 200 ARG A CA 1
ATOM 1592 C C . ARG A 1 200 ? -14.635 6.392 -5.242 1.00 85.88 200 ARG A C 1
ATOM 1594 O O . ARG A 1 200 ? -14.356 6.062 -4.093 1.00 85.88 200 ARG A O 1
ATOM 1601 N N . ASP A 1 201 ? -15.867 6.337 -5.737 1.00 86.88 201 ASP A N 1
ATOM 1602 C CA . ASP A 1 201 ? -17.028 6.032 -4.893 1.00 86.88 201 ASP A CA 1
ATOM 1603 C C . ASP A 1 201 ? -16.986 4.590 -4.381 1.00 86.88 201 ASP A C 1
ATOM 1605 O O . ASP A 1 201 ? -17.176 4.359 -3.189 1.00 86.88 201 ASP A O 1
ATOM 1609 N N . ASN A 1 202 ? -16.607 3.646 -5.247 1.00 88.62 202 ASN A N 1
ATOM 1610 C CA . ASN A 1 202 ? -16.423 2.242 -4.882 1.00 88.62 202 ASN A CA 1
ATOM 1611 C C . ASN A 1 202 ? -15.320 2.081 -3.819 1.00 88.62 202 ASN A C 1
ATOM 1613 O O . ASN A 1 202 ? -15.523 1.433 -2.795 1.00 88.62 202 ASN A O 1
ATOM 1617 N N . VAL A 1 203 ? -14.173 2.750 -3.997 1.00 89.12 203 VAL A N 1
ATOM 1618 C CA . VAL A 1 203 ? -13.079 2.695 -3.014 1.00 89.12 203 VAL A CA 1
ATOM 1619 C C . VAL A 1 203 ? -13.501 3.295 -1.669 1.00 89.12 203 VAL A C 1
ATOM 1621 O O . VAL A 1 203 ? -13.163 2.742 -0.624 1.00 89.12 203 VAL A O 1
ATOM 1624 N N . LEU A 1 204 ? -14.257 4.397 -1.667 1.00 90.00 204 LEU A N 1
ATOM 1625 C CA . LEU A 1 204 ? -14.761 5.007 -0.434 1.00 90.00 204 LEU A CA 1
ATOM 1626 C C . LEU A 1 204 ? -15.788 4.117 0.278 1.00 90.00 204 LEU A C 1
ATOM 1628 O O . LEU A 1 204 ? -15.742 4.012 1.503 1.00 90.00 204 LEU A O 1
ATOM 1632 N N . GLU A 1 205 ? -16.682 3.460 -0.457 1.00 91.62 205 GLU A N 1
ATOM 1633 C CA . GLU A 1 205 ? -17.646 2.504 0.099 1.00 91.62 205 GLU A CA 1
ATOM 1634 C C . GLU A 1 205 ? -16.945 1.266 0.685 1.00 91.62 205 GLU A C 1
ATOM 1636 O O . GLU A 1 205 ? -17.233 0.840 1.811 1.00 91.62 205 GLU A O 1
ATOM 1641 N N . MET A 1 206 ? -15.951 0.739 -0.034 1.00 92.00 206 MET A N 1
ATOM 1642 C CA . MET A 1 206 ? -15.099 -0.355 0.427 1.00 92.00 206 MET A CA 1
ATOM 1643 C C . MET A 1 206 ? -14.348 0.026 1.712 1.00 92.00 206 MET A C 1
ATOM 1645 O O . MET A 1 206 ? -14.382 -0.726 2.688 1.00 92.00 206 MET A O 1
ATOM 1649 N N . LEU A 1 207 ? -13.751 1.221 1.768 1.00 90.69 207 LEU A N 1
ATOM 1650 C CA . LEU A 1 207 ? -13.076 1.725 2.968 1.00 90.69 207 LEU A CA 1
ATOM 1651 C C . LEU A 1 207 ? -14.036 1.930 4.135 1.00 90.69 207 LEU A C 1
ATOM 1653 O O . LEU A 1 207 ? -13.695 1.577 5.261 1.00 90.69 207 LEU A O 1
ATOM 1657 N N . MET A 1 208 ? -15.232 2.464 3.891 1.00 91.31 208 MET A N 1
ATOM 1658 C CA . MET A 1 208 ? -16.249 2.621 4.930 1.00 91.31 208 MET A CA 1
ATOM 1659 C C . MET A 1 208 ? -16.604 1.268 5.556 1.00 91.31 208 MET A C 1
ATOM 1661 O O . MET A 1 208 ? -16.668 1.151 6.780 1.00 91.31 208 MET A O 1
ATOM 1665 N N . THR A 1 209 ? -16.776 0.240 4.724 1.00 92.00 209 THR A N 1
ATOM 1666 C CA . THR A 1 209 ? -17.064 -1.127 5.174 1.00 92.00 209 THR A CA 1
ATOM 1667 C C . THR A 1 209 ? -15.901 -1.697 5.985 1.00 92.00 209 THR A C 1
ATOM 1669 O O . THR A 1 209 ? -16.112 -2.174 7.098 1.00 92.00 209 THR A O 1
ATOM 1672 N N . LYS A 1 210 ? -14.661 -1.561 5.497 1.00 89.94 210 LYS A N 1
ATOM 1673 C CA . LYS A 1 210 ? -13.459 -2.055 6.189 1.00 89.94 210 LYS A CA 1
ATOM 1674 C C . LYS A 1 210 ? -13.192 -1.345 7.516 1.00 89.94 210 LYS A C 1
ATOM 1676 O O . LYS A 1 210 ? -12.883 -1.999 8.504 1.00 89.94 210 LYS A O 1
ATOM 1681 N N . ILE A 1 211 ? -13.349 -0.022 7.576 1.00 89.62 211 ILE A N 1
ATOM 1682 C CA . ILE A 1 211 ? -13.197 0.745 8.823 1.00 89.62 211 ILE A CA 1
ATOM 1683 C C . ILE A 1 211 ? -14.271 0.328 9.832 1.00 89.62 211 ILE A C 1
ATOM 1685 O O . ILE A 1 211 ? -13.975 0.191 11.017 1.00 89.62 211 ILE A O 1
ATOM 1689 N N . LYS A 1 212 ? -15.506 0.091 9.374 1.00 89.31 212 LYS A N 1
ATOM 1690 C CA . LYS A 1 212 ? -16.593 -0.390 10.231 1.00 89.31 212 LYS A CA 1
ATOM 1691 C C . LYS A 1 212 ? -16.306 -1.787 10.788 1.00 89.31 212 LYS A C 1
ATOM 1693 O O . LYS A 1 212 ? -16.511 -1.996 11.977 1.00 89.31 212 LYS A O 1
ATOM 1698 N N . GLU A 1 213 ? -15.815 -2.714 9.963 1.00 88.00 213 GLU A N 1
ATOM 1699 C CA . GLU A 1 213 ? -15.371 -4.047 10.406 1.00 88.00 213 GLU A CA 1
ATOM 1700 C C . GLU A 1 213 ? -14.297 -3.930 11.497 1.00 88.00 213 GLU A C 1
ATOM 1702 O O . GLU A 1 213 ? -14.465 -4.467 12.590 1.00 88.00 213 GLU A O 1
ATOM 1707 N N . VAL A 1 214 ? -13.253 -3.132 11.251 1.00 85.19 214 VAL A N 1
ATOM 1708 C CA . VAL A 1 214 ? -12.165 -2.919 12.217 1.00 85.19 214 VAL A CA 1
ATOM 1709 C C . VAL A 1 214 ? -12.671 -2.275 13.511 1.00 85.19 214 VAL A C 1
ATOM 1711 O O . VAL A 1 214 ? -12.244 -2.663 14.594 1.00 85.19 214 VAL A O 1
ATOM 1714 N N . ALA A 1 215 ? -13.589 -1.312 13.440 1.00 84.25 215 ALA A N 1
ATOM 1715 C CA . ALA A 1 215 ? -14.157 -0.680 14.631 1.00 84.25 215 ALA A CA 1
ATOM 1716 C C . ALA A 1 215 ? -15.001 -1.650 15.474 1.00 84.25 215 ALA A C 1
ATOM 1718 O O . ALA A 1 215 ? -15.036 -1.522 16.693 1.00 84.25 215 ALA A O 1
ATOM 1719 N N . LEU A 1 216 ? -15.667 -2.626 14.849 1.00 82.81 216 LEU A N 1
ATOM 1720 C CA . LEU A 1 216 ? -16.424 -3.659 15.561 1.00 82.81 216 LEU A CA 1
ATOM 1721 C C . LEU A 1 216 ? -15.505 -4.679 16.245 1.00 82.81 216 LEU A C 1
ATOM 1723 O O . LEU A 1 216 ? -15.811 -5.130 17.346 1.00 82.81 216 LEU A O 1
ATOM 1727 N N . GLU A 1 217 ? -14.379 -5.020 15.616 1.00 76.94 217 GLU A N 1
ATOM 1728 C CA . GLU A 1 217 ? -13.354 -5.896 16.202 1.00 76.94 217 GLU A CA 1
ATOM 1729 C C . GLU A 1 217 ? -12.587 -5.237 17.360 1.00 76.94 217 GLU A C 1
ATOM 1731 O O . GLU A 1 217 ? -12.034 -5.937 18.207 1.00 76.94 217 GLU A O 1
ATOM 1736 N N . ASN A 1 218 ? -12.577 -3.901 17.420 1.00 66.56 218 ASN A N 1
ATOM 1737 C CA . ASN A 1 218 ? -11.973 -3.102 18.485 1.00 66.56 218 ASN A CA 1
ATOM 1738 C C . ASN A 1 218 ? -13.057 -2.525 19.412 1.00 66.56 218 ASN A C 1
ATOM 1740 O O . ASN A 1 218 ? -13.385 -1.339 19.296 1.00 66.56 218 ASN A O 1
ATOM 1744 N N . PRO A 1 219 ? -13.632 -3.305 20.347 1.00 59.56 219 PRO A N 1
ATOM 1745 C CA . PRO A 1 219 ? -14.527 -2.726 21.334 1.00 59.56 219 PRO A CA 1
ATOM 1746 C C . PRO A 1 219 ? -13.762 -1.658 22.133 1.00 59.56 219 PRO A C 1
ATOM 1748 O O . PRO A 1 219 ? -12.612 -1.894 22.517 1.00 59.56 219 PRO A O 1
ATOM 1751 N N . PRO A 1 220 ? -14.366 -0.482 22.389 1.00 57.53 220 PRO A N 1
ATOM 1752 C CA . PRO A 1 220 ? -13.699 0.571 23.135 1.00 57.53 220 PRO A CA 1
ATOM 1753 C C . PRO A 1 220 ? -13.287 0.013 24.494 1.00 57.53 220 PRO A C 1
ATOM 1755 O O . PRO A 1 220 ? -14.120 -0.534 25.225 1.00 57.53 220 PRO A O 1
ATOM 1758 N N . VAL A 1 221 ? -12.001 0.141 24.823 1.00 51.25 221 VAL A N 1
ATOM 1759 C CA . VAL A 1 221 ? -11.498 -0.157 26.163 1.00 51.25 221 VAL A CA 1
ATOM 1760 C C . VAL A 1 221 ? -12.260 0.764 27.112 1.00 51.25 221 VAL A C 1
ATOM 1762 O O . VAL A 1 221 ? -12.016 1.970 27.144 1.00 51.25 221 VAL A O 1
ATOM 1765 N N . ARG A 1 222 ? -13.256 0.215 27.819 1.00 37.47 222 ARG A N 1
ATOM 1766 C CA . ARG A 1 222 ? -13.939 0.919 28.905 1.00 37.47 222 ARG A CA 1
ATOM 1767 C C . ARG A 1 222 ? -12.877 1.198 29.967 1.00 37.47 222 ARG A C 1
ATOM 1769 O O . ARG A 1 222 ? -12.415 0.258 30.610 1.00 37.47 222 ARG A O 1
ATOM 1776 N N . LEU A 1 223 ? -12.455 2.459 30.060 1.00 34.12 223 LEU A N 1
ATOM 1777 C CA . LEU A 1 223 ? -11.751 2.991 31.227 1.00 34.12 223 LEU A CA 1
ATOM 1778 C C . LEU A 1 223 ? -12.662 2.912 32.455 1.00 34.12 223 LEU A C 1
ATOM 1780 O O . LEU A 1 223 ? -13.882 3.158 32.289 1.00 34.12 223 LEU A O 1
#

InterPro domains:
  IPR008905 Eukaryotic translation initiation factor 3 subunit C, N-terminal domain [PF05470] (1-137)
  IPR027516 Eukaryotic translation initiation factor 3 subunit C [PTHR13937] (1-216)

Radius of gyration: 18.81 Å; chains: 1; bounding box: 48×37×51 Å

Foldseek 3Di:
DLVVLLVCLVVLVLVVSVVVVVVVPVVVCLVVDDPLVQLSVLLSLLSSLVSCLLVLNLLSSLVSLVVCCVVVPNCQSNLQDDDPPPPPDDDPVVVVVSVVSRDDPVSDDPPLVSVLSNLLSQLLPVLLLVLVCVVDVDRDDSDPPSVVLLVVLVPDPDLPDDDGSSSLSSVLSVCLLQLNLVSSLVSSVPDPCLVVDPCSVSSSVSSSVSSNVSSVSNDHPDD

Organism: NCBI:txid261450

Sequence (223 aa):
MLFAIYHHAINDEFSVSRDLLLMSHLQDKVQHLDASTKILFNRTMAQLGLCAFRAGLIAEAHSYLSELYADGSIKKLLCQGVSDCSCHYKTQKQEIMEARNQMPYHTHINLELLEAVHLICAMLLEVPNMAVKTHDAKGKVISKTFRKLFEESQRQTFTPSPGNVCDYVMAASRALCQGDFHKSFNLIKSFDFWRFLGNRDNVLEMLMTKIKEVALENPPVRL